Protein AF-A0A1A9QDP4-F1 (afdb_monomer)

Mean predicted aligned error: 17.72 Å

Nearest PDB structures (foldseek):
  8a5s-assembly1_AAA  TM=7.953E-01  e=1.078E+00  Erythrobacter litoralis HTCC2594
  5xt2-assembly5_E  TM=7.186E-01  e=1.309E+00  Bradyrhizobium japonicum

Radius of gyration: 24.33 Å; Cα contacts (8 Å, |Δi|>4): 111; chains: 1; bounding box: 49×36×63 Å

Organism: NCBI:txid432608

Secondary structure (DSSP, 8-state):
--HHHHHHHHHHTT-HHHHHHHHHHHHHHHHHHHHHHHHTSTTGGG----HHHHHHHHHHHHHHHHHH----TT----HHHHHHHHHHHHHHHHHHHTS-----TTHHHHHHHHHHHHTTPPPHHHHHHHHHHHHHHHHHHHHH-HHHHHHHHHHHTT--HHHHHHHHT--HHHHHHHHHHHHHHHHHHH----S--

pLDDT: mean 76.34, std 16.22, range [39.69, 95.62]

Solvent-accessible surface area (backbone atoms only — not comparable to full-atom values): 11498 Å² total; per-residue (Å²): 131,54,77,64,56,50,38,49,53,38,30,55,73,63,37,62,67,38,37,50,55,54,41,68,76,45,43,67,64,47,44,55,45,48,55,56,49,52,65,67,39,89,68,25,93,77,59,84,82,56,72,69,57,48,50,54,48,46,51,54,21,46,59,51,34,51,70,67,61,73,87,56,84,86,57,90,70,50,70,68,62,51,34,54,48,36,37,53,49,52,52,55,52,44,56,67,73,66,50,77,78,78,75,66,91,62,53,72,62,53,51,56,53,51,54,64,57,57,79,67,62,76,52,76,68,54,55,53,53,49,56,55,51,51,52,53,48,40,56,54,32,40,75,76,36,57,69,53,21,54,53,51,50,40,49,73,72,65,54,50,73,66,58,48,24,64,74,70,73,42,53,71,68,53,51,52,56,50,51,54,49,49,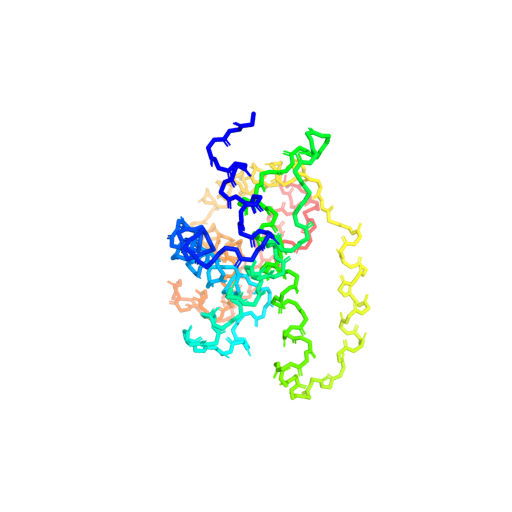54,50,54,48,36,74,76,72,39,92,71,70,94,78,123

Sequence (197 aa):
MSGLEKLIALAQAGDKEATQKLLEMYYFEACRWACKFITKLKHSNLIQFEHSEIDSFVYIAFVKTVKQYSLNREKIQSFKNFFYQMIKYQSYEELRTTFNWQVIPNYEKFTKQYMQEQENKPSEEEMFENKFKCKKIIAFLSKKCKLYADIFECKLLGYKNNEICDKLKISKSTLKSTSQYIKKLIREEFGQFGELL

Foldseek 3Di:
DDPLLVLLVCVLVVNPVSLVVNCVVQVVVLLVVLVVVLCPDDPSVLDDDDSVRSSVLLVVLSNVLSNPPDPDPVDPDDSNRSSSVSVVVSVVVCCVPPSPPPDDPCPVVVVVVVVVVVVPDDDPVVVVVVVVLLVVLLVVLVVVPNLLSLLLVCLQVPHDLVRSCVVVVHDSVCSVVSVVVSCVVCCVPPNDDPPSD

Structure (mmCIF, N/CA/C/O backbone):
data_AF-A0A1A9QDP4-F1
#
_entry.id   AF-A0A1A9QDP4-F1
#
loop_
_atom_site.group_PDB
_atom_site.id
_atom_site.type_symbol
_atom_site.label_atom_id
_atom_site.label_alt_id
_atom_site.label_comp_id
_atom_site.label_asym_id
_atom_site.label_entity_id
_atom_site.label_seq_id
_atom_site.pdbx_PDB_ins_code
_atom_site.Cartn_x
_atom_site.Cartn_y
_atom_site.Cartn_z
_atom_site.occupancy
_atom_site.B_iso_or_equiv
_atom_site.auth_seq_id
_atom_site.auth_comp_id
_atom_site.auth_asym_id
_atom_site.auth_atom_id
_atom_site.pdbx_PDB_model_num
ATOM 1 N N . MET A 1 1 ? 22.441 15.315 -20.374 1.00 60.78 1 MET A N 1
ATOM 2 C CA . MET A 1 1 ? 21.789 14.022 -20.108 1.00 60.78 1 MET A CA 1
ATOM 3 C C . MET A 1 1 ? 22.559 13.348 -18.979 1.00 60.78 1 MET A C 1
ATOM 5 O O . MET A 1 1 ? 23.765 13.170 -19.135 1.00 60.78 1 MET A O 1
ATOM 9 N N . SER A 1 2 ? 21.934 13.114 -17.825 1.00 79.25 2 SER A N 1
ATOM 10 C CA . SER A 1 2 ? 22.579 12.493 -16.657 1.00 79.25 2 SER A CA 1
ATOM 11 C C . SER A 1 2 ? 22.975 11.034 -16.942 1.00 79.25 2 SER A C 1
ATOM 13 O O . SER A 1 2 ? 22.475 10.424 -17.888 1.00 79.25 2 SER A O 1
ATOM 15 N N . GLY A 1 3 ? 23.883 10.456 -16.145 1.00 84.75 3 GLY A N 1
ATOM 16 C CA . GLY A 1 3 ? 24.293 9.050 -16.308 1.00 84.75 3 GLY A CA 1
ATOM 17 C C . GLY A 1 3 ? 23.119 8.066 -16.208 1.00 84.75 3 GLY A C 1
ATOM 18 O O . GLY A 1 3 ? 23.068 7.091 -16.951 1.00 84.75 3 GLY A O 1
ATOM 19 N N . LEU A 1 4 ? 22.133 8.379 -15.362 1.00 87.25 4 LEU A N 1
ATOM 20 C CA . LEU A 1 4 ? 20.894 7.613 -15.224 1.00 87.25 4 LEU A CA 1
ATOM 21 C C . LEU A 1 4 ? 19.982 7.756 -16.452 1.00 87.25 4 LEU A C 1
ATOM 23 O O . LEU A 1 4 ? 19.453 6.762 -16.933 1.00 87.25 4 LEU A O 1
ATOM 27 N N . GLU A 1 5 ? 19.822 8.968 -16.992 1.00 87.88 5 GLU A N 1
ATOM 28 C CA . GLU A 1 5 ? 19.025 9.201 -18.209 1.00 87.88 5 GLU A CA 1
ATOM 29 C C . GLU A 1 5 ? 19.586 8.431 -19.412 1.00 87.88 5 GLU A C 1
ATOM 31 O O . GLU A 1 5 ? 18.820 7.859 -20.183 1.00 87.88 5 GLU A O 1
ATOM 36 N N . LYS A 1 6 ? 20.919 8.357 -19.542 1.00 90.06 6 LYS A N 1
ATOM 37 C CA . LYS A 1 6 ? 21.575 7.536 -20.572 1.00 90.06 6 LYS A CA 1
ATOM 38 C C . LYS A 1 6 ? 21.295 6.046 -20.377 1.00 90.06 6 LYS A C 1
ATOM 40 O O . LYS A 1 6 ? 21.002 5.355 -21.346 1.00 90.06 6 LYS A O 1
ATOM 45 N N . LEU A 1 7 ? 21.360 5.562 -19.136 1.00 91.50 7 LEU A N 1
ATOM 46 C CA . LEU A 1 7 ? 21.076 4.164 -18.809 1.00 91.50 7 LEU A CA 1
ATOM 47 C C . LEU A 1 7 ? 19.620 3.791 -19.135 1.00 91.50 7 LEU A C 1
ATOM 49 O O . LEU A 1 7 ? 19.369 2.736 -19.710 1.00 91.50 7 LEU A O 1
ATOM 53 N N . ILE A 1 8 ? 18.672 4.682 -18.832 1.00 91.50 8 ILE A N 1
ATOM 54 C CA . ILE A 1 8 ? 17.253 4.509 -19.173 1.00 91.50 8 ILE A CA 1
ATOM 55 C C . ILE A 1 8 ? 17.053 4.500 -20.694 1.00 91.50 8 ILE A C 1
ATOM 57 O O . ILE A 1 8 ? 16.338 3.638 -21.196 1.00 91.50 8 ILE A O 1
ATOM 61 N N . ALA A 1 9 ? 17.700 5.409 -21.431 1.00 91.69 9 ALA A N 1
ATOM 62 C CA . ALA A 1 9 ? 17.605 5.455 -22.891 1.00 91.69 9 ALA A CA 1
ATOM 63 C C . ALA A 1 9 ? 18.135 4.168 -23.554 1.00 91.69 9 ALA A C 1
ATOM 65 O O . ALA A 1 9 ? 17.517 3.651 -24.481 1.00 91.69 9 ALA A O 1
ATOM 66 N N . LEU A 1 10 ? 19.245 3.613 -23.052 1.00 92.69 10 LEU A N 1
ATOM 67 C CA . LEU A 1 10 ? 19.783 2.330 -23.521 1.00 92.69 10 LEU A CA 1
ATOM 68 C C . LEU A 1 10 ? 18.831 1.167 -23.206 1.00 92.69 10 LEU A C 1
ATOM 70 O O . LEU A 1 10 ? 18.547 0.350 -24.080 1.00 92.69 10 LEU A O 1
ATOM 74 N N . ALA A 1 11 ? 18.266 1.131 -21.996 1.00 91.06 11 ALA A N 1
ATOM 75 C CA . ALA A 1 11 ? 17.265 0.132 -21.626 1.00 91.06 11 ALA A CA 1
ATOM 76 C C . ALA A 1 11 ? 16.001 0.224 -22.510 1.00 91.06 11 ALA A C 1
ATOM 78 O O . ALA A 1 11 ? 15.454 -0.796 -22.926 1.00 91.06 11 ALA A O 1
ATOM 79 N N . GLN A 1 12 ? 15.567 1.438 -22.869 1.00 91.69 12 GLN A N 1
ATOM 80 C CA . GLN A 1 12 ? 14.468 1.673 -23.816 1.00 91.69 12 GLN A CA 1
ATOM 81 C C . GLN A 1 12 ? 14.775 1.180 -25.231 1.00 91.69 12 GLN A C 1
ATOM 83 O O . GLN A 1 12 ? 13.880 0.675 -25.907 1.00 91.69 12 GLN A O 1
ATOM 88 N N . ALA A 1 13 ? 16.034 1.286 -25.658 1.00 92.50 13 ALA A N 1
ATOM 89 C CA . ALA A 1 13 ? 16.512 0.761 -26.933 1.00 92.50 13 ALA A CA 1
ATOM 90 C C . ALA A 1 13 ? 16.669 -0.775 -26.947 1.00 92.50 13 ALA A C 1
ATOM 92 O O . ALA A 1 13 ? 16.987 -1.345 -27.988 1.00 92.50 13 ALA A O 1
ATOM 93 N N . GLY A 1 14 ? 16.426 -1.455 -25.819 1.00 89.50 14 GLY A N 1
ATOM 94 C CA . GLY A 1 14 ? 16.505 -2.912 -25.706 1.00 89.50 14 GLY A CA 1
ATOM 95 C C . GLY A 1 14 ? 17.880 -3.447 -25.302 1.00 89.50 14 GLY A C 1
ATOM 96 O O . GLY A 1 14 ? 18.111 -4.653 -25.404 1.00 89.50 14 GLY A O 1
ATOM 97 N N . ASP A 1 15 ? 18.786 -2.589 -24.826 1.00 93.69 15 ASP A N 1
ATOM 98 C CA . ASP A 1 15 ? 20.069 -3.022 -24.275 1.00 93.69 15 ASP A CA 1
ATOM 99 C C . ASP A 1 15 ? 19.844 -3.843 -22.993 1.00 93.69 15 ASP A C 1
ATOM 101 O O . ASP A 1 15 ? 19.306 -3.358 -21.987 1.00 93.69 15 ASP A O 1
ATOM 105 N N . LYS A 1 16 ? 20.244 -5.118 -23.042 1.00 89.62 16 LYS A N 1
ATOM 106 C CA . LYS A 1 16 ? 20.042 -6.078 -21.951 1.00 89.62 16 LYS A CA 1
ATOM 107 C C . LYS A 1 16 ? 20.886 -5.746 -20.725 1.00 89.62 16 LYS A C 1
ATOM 109 O O . LYS A 1 16 ? 20.402 -5.904 -19.609 1.00 89.62 16 LYS A O 1
ATOM 114 N N . GLU A 1 17 ? 22.114 -5.279 -20.921 1.00 88.94 17 GLU A N 1
ATOM 115 C CA . GLU A 1 17 ? 23.035 -4.963 -19.830 1.00 88.94 17 GLU A CA 1
ATOM 116 C C . GLU A 1 17 ? 22.593 -3.680 -19.120 1.00 88.94 17 GLU A C 1
ATOM 118 O O . GLU A 1 17 ? 22.522 -3.634 -17.891 1.00 88.94 17 GLU A O 1
ATOM 123 N N . ALA A 1 18 ? 22.175 -2.668 -19.887 1.00 88.25 18 ALA A N 1
ATOM 124 C CA . ALA A 1 18 ? 21.590 -1.452 -19.335 1.00 88.25 18 ALA A CA 1
ATOM 125 C C . ALA A 1 18 ? 20.293 -1.738 -18.562 1.00 88.25 18 ALA A C 1
ATOM 127 O O . ALA A 1 18 ? 20.091 -1.199 -17.473 1.00 88.25 18 ALA A O 1
ATOM 128 N N . THR A 1 19 ? 19.435 -2.613 -19.098 1.00 85.44 19 THR A N 1
ATOM 129 C CA . THR A 1 19 ? 18.185 -3.035 -18.447 1.00 85.44 19 THR A CA 1
ATOM 130 C C . THR A 1 19 ? 18.459 -3.766 -17.137 1.00 85.44 19 THR A C 1
ATOM 132 O O . THR A 1 19 ? 17.860 -3.426 -16.119 1.00 85.44 19 THR A O 1
ATOM 135 N N . GLN A 1 20 ? 19.384 -4.729 -17.143 1.00 83.56 20 GLN A N 1
ATOM 136 C CA . GLN A 1 20 ? 19.759 -5.497 -15.957 1.00 83.56 20 GLN A CA 1
ATOM 137 C C . GLN A 1 20 ? 20.346 -4.590 -14.872 1.00 83.56 20 GLN A C 1
ATOM 139 O O . GLN A 1 20 ? 19.918 -4.633 -13.722 1.00 83.56 20 GLN A O 1
ATOM 144 N N . LYS A 1 21 ? 21.257 -3.692 -15.250 1.00 86.19 21 LYS A N 1
ATOM 145 C CA . LYS A 1 21 ? 21.873 -2.739 -14.325 1.00 86.19 21 LYS A CA 1
ATOM 146 C C . LYS A 1 21 ? 20.850 -1.778 -13.722 1.00 86.19 21 LYS A C 1
ATOM 148 O O . LYS A 1 21 ? 20.889 -1.485 -12.530 1.00 86.19 21 LYS A O 1
ATOM 153 N N . LEU A 1 22 ? 19.910 -1.293 -14.533 1.00 87.06 22 LEU A N 1
ATOM 154 C CA . LEU A 1 22 ? 18.827 -0.431 -14.068 1.00 87.06 22 LEU A CA 1
ATOM 155 C C . LEU A 1 22 ? 17.864 -1.188 -13.139 1.00 87.06 22 LEU A C 1
ATOM 157 O O . LEU A 1 22 ? 17.398 -0.617 -12.155 1.00 87.06 22 LEU A O 1
ATOM 161 N N . LEU A 1 23 ? 17.588 -2.464 -13.419 1.00 83.56 23 LEU A N 1
ATOM 162 C CA . LEU A 1 23 ? 16.787 -3.326 -12.554 1.00 83.56 23 LEU A CA 1
ATOM 163 C C . LEU A 1 23 ? 17.477 -3.503 -11.198 1.00 83.56 23 LEU A C 1
ATOM 165 O O . LEU A 1 23 ? 16.879 -3.183 -10.177 1.00 83.56 23 LEU A O 1
ATOM 169 N N . GLU A 1 24 ? 18.748 -3.903 -11.174 1.00 84.19 24 GLU A N 1
ATOM 170 C CA . GLU A 1 24 ? 19.538 -4.089 -9.946 1.00 84.19 24 GLU A CA 1
ATOM 171 C C . GLU A 1 24 ? 19.556 -2.845 -9.048 1.00 84.19 24 GLU A C 1
ATOM 173 O O . GLU A 1 24 ? 19.454 -2.960 -7.826 1.00 84.19 24 GLU A O 1
ATOM 178 N N . MET A 1 25 ? 19.603 -1.647 -9.640 1.00 86.81 25 MET A N 1
ATOM 179 C CA . MET A 1 25 ? 19.577 -0.384 -8.895 1.00 86.81 25 MET A CA 1
ATOM 180 C C . MET A 1 25 ? 18.285 -0.153 -8.098 1.00 86.81 25 MET A C 1
ATOM 182 O O . MET A 1 25 ? 18.320 0.523 -7.068 1.00 86.81 25 MET A O 1
ATOM 186 N N . TYR A 1 26 ? 17.140 -0.650 -8.577 1.00 87.12 26 TYR A N 1
ATOM 187 C CA . TYR A 1 26 ? 15.829 -0.311 -8.012 1.00 87.12 26 TYR A CA 1
ATOM 188 C C . TYR A 1 26 ? 15.049 -1.509 -7.472 1.00 87.12 26 TYR A C 1
ATOM 190 O O . TYR A 1 26 ? 14.169 -1.310 -6.639 1.00 87.12 26 TYR A O 1
ATOM 198 N N . TYR A 1 27 ? 15.356 -2.728 -7.911 1.00 80.94 27 TYR A N 1
ATOM 199 C CA . TYR A 1 27 ? 14.529 -3.916 -7.709 1.00 80.94 27 TYR A CA 1
ATOM 200 C C . TYR A 1 27 ? 14.301 -4.245 -6.235 1.00 80.94 27 TYR A C 1
ATOM 202 O O . TYR A 1 27 ? 13.161 -4.309 -5.786 1.00 80.94 27 TYR A O 1
ATOM 210 N N . PHE A 1 28 ? 15.372 -4.362 -5.449 1.00 80.38 28 PHE A N 1
ATOM 211 C CA . PHE A 1 28 ? 15.260 -4.752 -4.043 1.00 80.38 28 PHE A CA 1
ATOM 212 C C . PHE A 1 28 ? 14.433 -3.754 -3.215 1.00 80.38 28 PHE A C 1
ATOM 214 O O . PHE A 1 28 ? 13.532 -4.136 -2.463 1.00 80.38 28 PHE A O 1
ATOM 221 N N . GLU A 1 29 ? 14.691 -2.454 -3.384 1.00 82.12 29 GLU A N 1
ATOM 222 C CA . GLU A 1 29 ? 13.922 -1.411 -2.698 1.00 82.12 29 GLU A CA 1
ATOM 223 C C . GLU A 1 29 ? 12.490 -1.297 -3.235 1.00 82.12 29 GLU A C 1
ATOM 225 O O . GLU A 1 29 ? 11.581 -0.970 -2.470 1.00 82.12 29 GLU A O 1
ATOM 230 N N . ALA A 1 30 ? 12.263 -1.603 -4.515 1.00 82.81 30 ALA A N 1
ATOM 231 C CA . ALA A 1 30 ? 10.935 -1.656 -5.114 1.00 82.81 30 ALA A CA 1
ATOM 232 C C . ALA A 1 30 ? 10.103 -2.826 -4.567 1.00 82.81 30 ALA A C 1
ATOM 234 O O . ALA A 1 30 ? 8.965 -2.595 -4.161 1.00 82.81 30 ALA A O 1
ATOM 235 N N . CYS A 1 31 ? 10.665 -4.034 -4.448 1.00 78.69 31 CYS A N 1
ATOM 236 C CA . CYS A 1 31 ? 10.005 -5.183 -3.813 1.00 78.69 31 CYS A CA 1
ATOM 237 C C . CYS A 1 31 ? 9.688 -4.901 -2.342 1.00 78.69 31 CYS A C 1
ATOM 239 O O . CYS A 1 31 ? 8.555 -5.080 -1.890 1.00 78.69 31 CYS A O 1
ATOM 241 N N . ARG A 1 32 ? 10.649 -4.352 -1.587 1.00 82.12 32 ARG A N 1
ATOM 242 C CA . ARG A 1 32 ? 10.418 -3.940 -0.194 1.00 82.12 32 ARG A CA 1
ATOM 243 C C . ARG A 1 32 ? 9.311 -2.889 -0.087 1.00 82.12 32 ARG A C 1
ATOM 245 O O . ARG A 1 32 ? 8.500 -2.935 0.844 1.00 82.12 32 ARG A O 1
ATOM 252 N N . TRP A 1 33 ? 9.287 -1.922 -1.003 1.00 90.62 33 TRP A N 1
ATOM 253 C CA . TRP A 1 33 ? 8.255 -0.893 -1.048 1.00 90.62 33 TRP A CA 1
ATOM 254 C C . TRP A 1 33 ? 6.883 -1.482 -1.399 1.00 90.62 33 TRP A C 1
ATOM 256 O O . TRP A 1 33 ? 5.915 -1.165 -0.712 1.00 90.62 33 TRP A O 1
ATOM 266 N N . ALA A 1 34 ? 6.808 -2.382 -2.382 1.00 83.19 34 ALA A N 1
ATOM 267 C CA . ALA A 1 34 ? 5.591 -3.079 -2.789 1.00 83.19 34 ALA A CA 1
ATOM 268 C C . ALA A 1 34 ? 4.974 -3.886 -1.638 1.00 83.19 34 ALA A C 1
ATOM 270 O O . ALA A 1 34 ? 3.798 -3.702 -1.326 1.00 83.19 34 ALA A O 1
ATOM 271 N N . CYS A 1 35 ? 5.778 -4.681 -0.923 1.00 81.75 35 CYS A N 1
ATOM 272 C CA . CYS A 1 35 ? 5.330 -5.409 0.268 1.00 81.75 35 CYS A CA 1
ATOM 273 C C . CYS A 1 35 ? 4.732 -4.462 1.320 1.00 81.75 35 CYS A C 1
ATOM 275 O O . CYS A 1 35 ? 3.639 -4.693 1.839 1.00 81.75 35 CYS A O 1
ATOM 277 N N . LYS A 1 36 ? 5.427 -3.356 1.627 1.00 86.69 36 LYS A N 1
ATOM 278 C CA . LYS A 1 36 ? 4.935 -2.333 2.567 1.00 86.69 36 LYS A CA 1
ATOM 279 C C . LYS A 1 36 ? 3.675 -1.628 2.071 1.00 86.69 36 LYS A C 1
ATOM 281 O O . LYS A 1 36 ? 2.864 -1.207 2.888 1.00 86.69 36 LYS A O 1
ATOM 286 N N . PHE A 1 37 ? 3.537 -1.434 0.765 1.00 86.25 37 PHE A N 1
ATOM 287 C CA . PHE A 1 37 ? 2.367 -0.808 0.169 1.00 86.25 37 PHE A CA 1
ATOM 288 C C . PHE A 1 37 ? 1.142 -1.718 0.302 1.00 86.25 37 PHE A C 1
ATOM 290 O O . PHE A 1 37 ? 0.144 -1.290 0.875 1.00 86.25 37 PHE A O 1
ATOM 297 N N . ILE A 1 38 ? 1.248 -2.979 -0.126 1.00 81.06 38 ILE A N 1
ATOM 298 C CA . ILE A 1 38 ? 0.140 -3.945 -0.108 1.00 81.06 38 ILE A CA 1
ATOM 299 C C . ILE A 1 38 ? -0.309 -4.236 1.326 1.00 81.06 38 ILE A C 1
ATOM 301 O O . ILE A 1 38 ? -1.498 -4.188 1.624 1.00 81.06 38 ILE A O 1
ATOM 305 N N . THR A 1 39 ? 0.630 -4.427 2.255 1.00 79.12 39 THR A N 1
ATOM 306 C CA . THR A 1 39 ? 0.308 -4.639 3.682 1.00 79.12 39 THR A CA 1
ATOM 307 C C . THR A 1 39 ? -0.393 -3.449 4.341 1.00 79.12 39 THR A C 1
ATOM 309 O O . THR A 1 39 ? -1.106 -3.628 5.328 1.00 79.12 39 THR A O 1
ATOM 312 N N . LYS A 1 40 ? -0.237 -2.237 3.796 1.00 83.38 40 LYS A N 1
ATOM 313 C CA . LYS A 1 40 ? -0.917 -1.020 4.266 1.00 83.38 40 LYS A CA 1
ATOM 314 C C . LYS A 1 40 ? -2.244 -0.747 3.562 1.00 83.38 40 LYS A C 1
ATOM 316 O O . LYS A 1 40 ? -2.925 0.209 3.937 1.00 83.38 40 LYS A O 1
ATOM 321 N N . LEU A 1 41 ? -2.612 -1.530 2.547 1.00 78.75 41 LEU A N 1
ATOM 322 C CA . LEU A 1 41 ? -3.904 -1.371 1.893 1.00 78.75 41 LEU A CA 1
ATOM 323 C C . LEU A 1 41 ? -5.036 -1.665 2.875 1.00 78.75 41 LEU A C 1
ATOM 325 O O . LEU A 1 41 ? -4.939 -2.519 3.758 1.00 78.75 41 LEU A O 1
ATOM 329 N N . LYS A 1 42 ? -6.145 -0.944 2.711 1.00 63.44 42 LYS A N 1
ATOM 330 C CA . LYS A 1 42 ? -7.370 -1.244 3.447 1.00 63.44 42 LYS A CA 1
ATOM 331 C C . LYS A 1 42 ? -7.796 -2.668 3.074 1.00 63.44 42 LYS A C 1
ATOM 333 O O . LYS A 1 42 ? -7.878 -2.976 1.891 1.00 63.44 42 LYS A O 1
ATOM 338 N N . HIS A 1 43 ? -8.069 -3.502 4.077 1.00 67.81 43 HIS A N 1
ATOM 339 C CA . HIS A 1 43 ? -8.344 -4.936 3.919 1.00 67.81 43 HIS A CA 1
ATOM 340 C C . HIS A 1 43 ? -7.131 -5.800 3.526 1.00 67.81 43 HIS A C 1
ATOM 342 O O . HIS A 1 43 ? -7.316 -6.913 3.047 1.00 67.81 43 HIS A O 1
ATOM 348 N N . SER A 1 44 ? -5.896 -5.348 3.781 1.00 66.75 44 SER A N 1
ATOM 349 C CA . SER A 1 44 ? -4.683 -6.158 3.576 1.00 66.75 44 SER A CA 1
ATOM 350 C C . SER A 1 44 ? -4.684 -7.487 4.328 1.00 66.75 44 SER A C 1
ATOM 352 O O . SER A 1 44 ? -4.074 -8.447 3.880 1.00 66.75 44 SER A O 1
ATOM 354 N N . ASN A 1 45 ? -5.438 -7.585 5.423 1.00 62.03 45 ASN A N 1
ATOM 355 C CA . ASN A 1 45 ? -5.669 -8.828 6.155 1.00 62.03 45 ASN A CA 1
ATOM 356 C C . ASN A 1 45 ? -6.454 -9.890 5.356 1.00 62.03 45 ASN A C 1
ATOM 358 O O . ASN A 1 45 ? -6.546 -11.025 5.810 1.00 62.03 45 ASN A O 1
ATOM 362 N N . LEU A 1 46 ? -7.052 -9.518 4.220 1.00 61.81 46 LEU A N 1
ATOM 363 C CA . LEU A 1 46 ? -7.725 -10.421 3.279 1.00 61.81 46 LEU A CA 1
ATOM 364 C C . LEU A 1 46 ? -6.843 -10.763 2.066 1.00 61.81 46 LEU A C 1
ATOM 366 O O . LEU A 1 46 ? -7.248 -11.556 1.224 1.00 61.81 46 LEU A O 1
ATOM 370 N N . ILE A 1 47 ? -5.658 -10.157 1.968 1.00 67.94 47 ILE A N 1
ATOM 371 C CA . ILE A 1 47 ? -4.727 -10.306 0.851 1.00 67.94 47 ILE A CA 1
ATOM 372 C C . ILE A 1 47 ? -3.586 -11.208 1.333 1.00 67.94 47 ILE A C 1
ATOM 374 O O . ILE A 1 47 ? -2.714 -10.768 2.081 1.00 67.94 47 ILE A O 1
ATOM 378 N N . GLN A 1 48 ? -3.596 -12.476 0.925 1.00 67.94 48 GLN A N 1
ATOM 379 C CA . GLN A 1 48 ? -2.451 -13.374 1.090 1.00 67.94 48 GLN A CA 1
ATOM 380 C C . GLN A 1 48 ? -1.633 -13.374 -0.198 1.00 67.94 48 GLN A C 1
ATOM 382 O O . GLN A 1 48 ? -2.199 -13.568 -1.265 1.00 67.94 48 GLN A O 1
ATOM 387 N N . PHE A 1 49 ? -0.330 -13.130 -0.095 1.00 70.00 49 PHE A N 1
ATOM 388 C CA . PHE A 1 49 ? 0.574 -13.157 -1.240 1.00 70.00 49 PHE A CA 1
ATOM 389 C C . PHE A 1 49 ? 1.916 -13.773 -0.856 1.00 70.00 49 PHE A C 1
ATOM 391 O O . PHE A 1 49 ? 2.387 -13.621 0.276 1.00 70.00 49 PHE A O 1
ATOM 398 N N . GLU A 1 50 ? 2.545 -14.431 -1.816 1.00 72.31 50 GLU A N 1
ATOM 399 C CA . GLU A 1 50 ? 3.899 -14.952 -1.715 1.00 72.31 50 GLU A CA 1
ATOM 400 C C . GLU A 1 50 ? 4.930 -13.917 -2.184 1.00 72.31 50 GLU A C 1
ATOM 402 O O . GLU A 1 50 ? 4.651 -13.002 -2.963 1.00 72.31 50 GLU A O 1
ATOM 407 N N . HIS A 1 51 ? 6.177 -14.058 -1.728 1.00 72.88 51 HIS A N 1
ATOM 408 C CA . HIS A 1 51 ? 7.265 -13.183 -2.179 1.00 72.88 51 HIS A CA 1
ATOM 409 C C . HIS A 1 51 ? 7.541 -13.310 -3.687 1.00 72.88 51 HIS A C 1
ATOM 411 O O . HIS A 1 51 ? 7.832 -12.309 -4.337 1.00 72.88 51 HIS A O 1
ATOM 417 N N . SER A 1 52 ? 7.365 -14.509 -4.243 1.00 71.25 52 SER A N 1
ATOM 418 C CA . SER A 1 52 ? 7.455 -14.814 -5.678 1.00 71.25 52 SER A CA 1
ATOM 419 C C . SER A 1 52 ? 6.447 -14.020 -6.523 1.00 71.25 52 SER A C 1
ATOM 421 O O . SER A 1 52 ? 6.762 -13.580 -7.634 1.00 71.25 52 SER A O 1
ATOM 423 N N . GLU A 1 53 ? 5.243 -13.791 -5.993 1.00 69.19 53 GLU A N 1
ATOM 424 C CA . GLU A 1 53 ? 4.199 -13.005 -6.653 1.00 69.19 53 GLU A CA 1
ATOM 425 C C . GLU A 1 53 ? 4.571 -11.521 -6.678 1.00 69.19 53 GLU A C 1
ATOM 427 O O . GLU A 1 53 ? 4.437 -10.871 -7.714 1.00 69.19 53 GLU A O 1
ATOM 432 N N . ILE A 1 54 ? 5.123 -10.996 -5.576 1.00 77.31 54 ILE A N 1
ATOM 433 C CA . ILE A 1 54 ? 5.625 -9.614 -5.509 1.00 77.31 54 ILE A CA 1
ATOM 434 C C . ILE A 1 54 ? 6.761 -9.388 -6.501 1.00 77.31 54 ILE A C 1
ATOM 436 O O . ILE A 1 54 ? 6.757 -8.385 -7.213 1.00 77.31 54 ILE A O 1
ATOM 440 N N . ASP A 1 55 ? 7.708 -10.318 -6.563 1.00 73.50 55 ASP A N 1
ATOM 441 C CA . ASP A 1 55 ? 8.846 -10.267 -7.477 1.00 73.50 55 ASP A CA 1
ATOM 442 C C . ASP A 1 55 ? 8.388 -10.200 -8.942 1.00 73.50 55 ASP A C 1
ATOM 444 O O . ASP A 1 55 ? 8.785 -9.303 -9.695 1.00 73.50 55 ASP A O 1
ATOM 448 N N . SER A 1 56 ? 7.467 -11.090 -9.321 1.00 75.56 56 SER A N 1
ATOM 449 C CA . SER A 1 56 ? 6.882 -11.145 -10.667 1.00 75.56 56 SER A CA 1
ATOM 450 C C . SER A 1 56 ? 6.184 -9.835 -11.035 1.00 75.56 56 SER A C 1
ATOM 452 O O . SER A 1 56 ? 6.391 -9.267 -12.110 1.00 75.56 56 SER A O 1
ATOM 454 N N . PHE A 1 57 ? 5.391 -9.308 -10.110 1.00 76.38 57 PHE A N 1
ATOM 455 C CA . PHE A 1 57 ? 4.636 -8.083 -10.306 1.00 76.38 57 PHE A CA 1
ATOM 456 C C . PHE A 1 57 ? 5.540 -6.834 -10.395 1.00 76.38 57 PHE A C 1
ATOM 458 O O . PHE A 1 57 ? 5.344 -5.985 -11.272 1.00 76.38 57 PHE A O 1
ATOM 465 N N . VAL A 1 58 ? 6.565 -6.723 -9.543 1.00 81.38 58 VAL A N 1
ATOM 466 C CA . VAL A 1 58 ? 7.534 -5.615 -9.583 1.00 81.38 58 VAL A CA 1
ATOM 467 C C . VAL A 1 58 ? 8.335 -5.649 -10.880 1.00 81.38 58 VAL A C 1
ATOM 469 O O . VAL A 1 58 ? 8.566 -4.598 -11.484 1.00 81.38 58 VAL A O 1
ATOM 472 N N . TYR A 1 59 ? 8.699 -6.840 -11.354 1.00 82.69 59 TYR A N 1
ATOM 473 C CA . TYR A 1 59 ? 9.367 -7.010 -12.639 1.00 82.69 59 TYR A CA 1
ATOM 474 C C . TYR A 1 59 ? 8.487 -6.558 -13.817 1.00 82.69 59 TYR A C 1
ATOM 476 O O . TYR A 1 59 ? 8.937 -5.792 -14.672 1.00 82.69 59 TYR A O 1
ATOM 484 N N . ILE A 1 60 ? 7.207 -6.942 -13.843 1.00 81.38 60 ILE A N 1
ATOM 485 C CA . ILE A 1 60 ? 6.260 -6.487 -14.877 1.00 81.38 60 ILE A CA 1
ATOM 486 C C . ILE 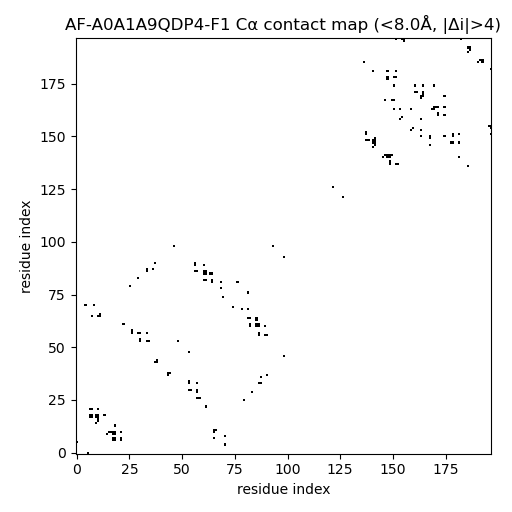A 1 60 ? 6.118 -4.961 -14.850 1.00 81.38 60 ILE A C 1
ATOM 488 O O . ILE A 1 60 ? 6.170 -4.309 -15.901 1.00 81.38 60 ILE A O 1
ATOM 492 N N . ALA A 1 61 ? 5.967 -4.375 -13.658 1.00 86.44 61 ALA A N 1
ATOM 493 C CA . ALA A 1 61 ? 5.906 -2.928 -13.495 1.00 86.44 61 ALA A CA 1
ATOM 494 C C . ALA A 1 61 ? 7.184 -2.257 -14.015 1.00 86.44 61 ALA A C 1
ATOM 496 O O . ALA A 1 61 ? 7.090 -1.254 -14.718 1.00 86.44 61 ALA A O 1
ATOM 497 N N . PHE A 1 62 ? 8.358 -2.841 -13.760 1.00 88.62 62 PHE A N 1
ATOM 498 C CA . PHE A 1 62 ? 9.642 -2.323 -14.228 1.00 88.62 62 PHE A CA 1
ATOM 499 C C . PHE A 1 62 ? 9.716 -2.296 -15.755 1.00 88.62 62 PHE A C 1
ATOM 501 O O . PHE A 1 62 ? 10.022 -1.255 -16.338 1.00 88.62 62 PHE A O 1
ATOM 508 N N . VAL A 1 63 ? 9.362 -3.399 -16.420 1.00 84.75 63 VAL A N 1
ATOM 509 C CA . VAL A 1 63 ? 9.361 -3.479 -17.889 1.00 84.75 63 VAL A CA 1
ATOM 510 C C . VAL A 1 63 ? 8.420 -2.431 -18.496 1.00 84.75 63 VAL A C 1
ATOM 512 O O . VAL A 1 63 ? 8.775 -1.771 -19.477 1.00 84.75 63 VAL A O 1
ATOM 515 N N . LYS A 1 64 ? 7.234 -2.229 -17.903 1.00 85.88 64 LYS A N 1
ATOM 516 C CA . LYS A 1 64 ? 6.292 -1.177 -18.327 1.00 85.88 64 LYS A CA 1
ATOM 517 C C . LYS A 1 64 ? 6.871 0.221 -18.094 1.00 85.88 64 LYS A C 1
ATOM 519 O O . LYS A 1 64 ? 6.800 1.062 -18.988 1.00 85.88 64 LYS A O 1
ATOM 524 N N . THR A 1 65 ? 7.488 0.462 -16.938 1.00 90.94 65 THR A N 1
ATOM 525 C CA . THR A 1 65 ? 8.136 1.734 -16.594 1.00 90.94 65 THR A CA 1
ATOM 526 C C . THR A 1 65 ? 9.241 2.086 -17.579 1.00 90.94 65 THR A C 1
ATOM 528 O O . THR A 1 65 ? 9.229 3.201 -18.090 1.00 90.94 65 THR A O 1
ATOM 531 N N . VAL A 1 66 ? 10.148 1.158 -17.898 1.00 89.00 66 VAL A N 1
ATOM 532 C CA . VAL A 1 66 ? 11.224 1.406 -18.871 1.00 89.00 66 VAL A CA 1
ATOM 533 C C . VAL A 1 66 ? 10.632 1.852 -20.206 1.00 89.00 66 VAL A C 1
ATOM 535 O O . VAL A 1 66 ? 11.028 2.891 -20.721 1.00 89.00 66 VAL A O 1
ATOM 538 N N . LYS A 1 67 ? 9.618 1.151 -20.722 1.00 89.06 67 LYS A N 1
ATOM 539 C CA . LYS A 1 67 ? 8.996 1.481 -22.015 1.00 89.06 67 LYS A CA 1
ATOM 540 C C . LYS A 1 67 ? 8.233 2.809 -22.025 1.00 89.06 67 LYS A C 1
ATOM 542 O O . LYS A 1 67 ? 8.204 3.477 -23.051 1.00 89.06 67 LYS A O 1
A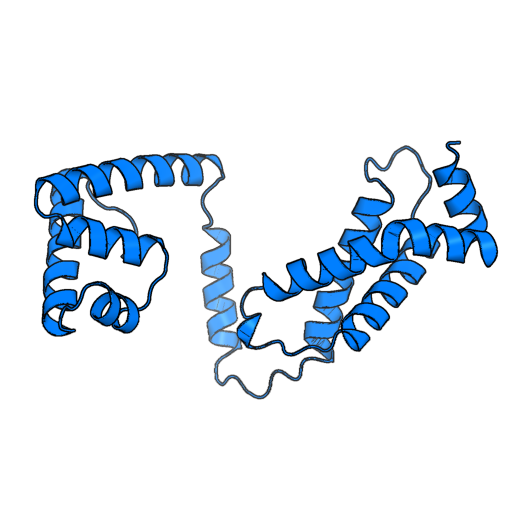TOM 547 N N . GLN A 1 68 ? 7.579 3.172 -20.921 1.00 89.19 68 GLN A N 1
ATOM 548 C CA . GLN A 1 68 ? 6.638 4.301 -20.876 1.00 89.19 68 GLN A CA 1
ATOM 549 C C . GLN A 1 68 ? 7.224 5.582 -20.270 1.00 89.19 68 GLN A C 1
ATOM 551 O O . GLN A 1 68 ? 6.613 6.649 -20.380 1.00 89.19 68 GLN A O 1
ATOM 556 N N . TYR A 1 69 ? 8.377 5.505 -19.599 1.00 89.25 69 TYR A N 1
ATOM 557 C CA . TYR A 1 69 ? 8.986 6.673 -18.975 1.00 89.25 69 TYR A CA 1
ATOM 558 C C . TYR A 1 69 ? 9.457 7.673 -20.034 1.00 89.25 69 TYR A C 1
ATOM 560 O O . TYR A 1 69 ? 10.251 7.351 -20.915 1.00 89.25 69 TYR A O 1
ATOM 568 N N . SER A 1 70 ? 8.985 8.914 -19.939 1.00 85.56 70 SER A N 1
ATOM 569 C CA . SER A 1 70 ? 9.430 9.982 -20.831 1.00 85.56 70 SER A CA 1
ATOM 570 C C . SER A 1 70 ? 10.644 10.678 -20.231 1.00 85.56 70 SER A C 1
ATOM 572 O O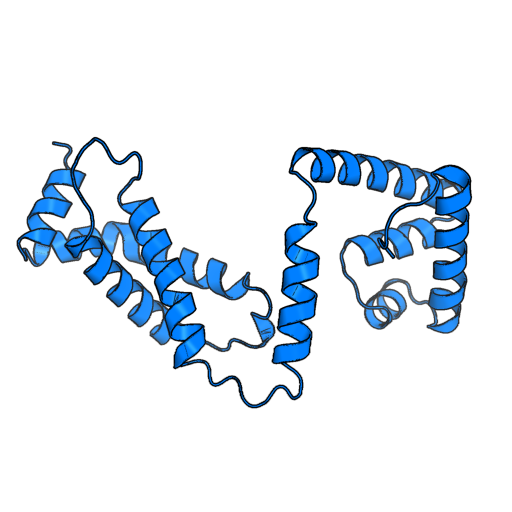 . SER A 1 70 ? 10.579 11.183 -19.114 1.00 85.56 70 SER A O 1
ATOM 574 N N . LEU A 1 71 ? 11.726 10.747 -21.007 1.00 81.19 71 LEU A N 1
ATOM 575 C CA . LEU A 1 71 ? 12.939 11.495 -20.667 1.00 81.19 71 LEU A CA 1
ATOM 576 C C . LEU A 1 71 ? 12.778 13.018 -20.863 1.00 81.19 71 LEU A C 1
ATOM 578 O O . LEU A 1 71 ? 13.732 13.770 -20.655 1.00 81.19 71 LEU A O 1
ATOM 582 N N . ASN A 1 72 ? 11.588 13.492 -21.258 1.00 76.06 72 ASN A N 1
ATOM 583 C CA . ASN A 1 72 ? 11.320 14.917 -21.431 1.00 76.06 72 ASN A CA 1
ATOM 584 C C . ASN A 1 72 ? 11.378 15.637 -20.078 1.00 76.06 72 ASN A C 1
ATOM 586 O O . ASN A 1 72 ? 10.650 15.301 -19.143 1.00 76.06 72 ASN A O 1
ATOM 590 N N . ARG A 1 73 ? 12.207 16.684 -20.006 1.00 61.56 73 ARG A N 1
ATOM 591 C CA . ARG A 1 73 ? 12.469 17.482 -18.793 1.00 61.56 73 ARG A CA 1
ATOM 592 C C . ARG A 1 73 ? 11.256 18.238 -18.242 1.00 61.56 73 ARG A C 1
ATOM 594 O O . ARG A 1 73 ? 11.334 18.781 -17.148 1.00 61.56 73 ARG A O 1
ATOM 601 N N . GLU A 1 74 ? 10.154 18.276 -18.983 1.00 60.28 74 GLU A N 1
ATOM 602 C CA . GLU A 1 74 ? 8.911 18.931 -18.568 1.00 60.28 74 GLU A CA 1
ATOM 603 C C . GLU A 1 74 ? 8.130 18.118 -17.524 1.00 60.28 74 GLU A C 1
ATOM 605 O O . GLU A 1 74 ? 7.331 18.678 -16.774 1.00 60.28 74 GLU A O 1
ATOM 610 N N . LYS A 1 75 ? 8.377 16.803 -17.408 1.00 57.25 75 LYS A N 1
ATOM 611 C CA . LYS A 1 75 ? 7.809 15.996 -16.321 1.00 57.25 75 LYS A CA 1
ATOM 612 C C . LYS A 1 75 ? 8.694 16.092 -15.076 1.00 57.25 75 LYS A C 1
ATOM 614 O O . LYS A 1 75 ? 9.824 15.624 -15.060 1.00 57.25 75 LYS A O 1
ATOM 619 N N . ILE A 1 76 ? 8.122 16.620 -13.993 1.00 65.25 76 ILE A N 1
ATOM 620 C CA . ILE A 1 76 ? 8.762 16.818 -12.673 1.00 65.25 76 ILE A CA 1
ATOM 621 C C . ILE A 1 76 ? 9.139 15.480 -11.987 1.00 65.25 76 ILE A C 1
ATOM 623 O O . ILE A 1 76 ? 9.870 15.443 -10.998 1.00 65.25 76 ILE A O 1
ATOM 627 N N . GLN A 1 77 ? 8.643 14.348 -12.489 1.00 78.31 77 GLN A N 1
ATOM 628 C CA . GLN A 1 77 ? 8.699 13.076 -11.779 1.00 78.31 77 GLN A CA 1
ATOM 629 C C . GLN A 1 77 ? 9.949 12.245 -12.107 1.00 78.31 77 GLN A C 1
ATOM 631 O O . GLN A 1 77 ? 10.203 11.870 -13.253 1.00 78.31 77 GLN A O 1
ATOM 636 N N . SER A 1 78 ? 10.699 11.880 -11.064 1.00 88.69 78 SER A N 1
ATOM 637 C CA . SER A 1 78 ? 11.851 10.980 -11.176 1.00 88.69 78 SER A CA 1
ATOM 638 C C . SER A 1 78 ? 11.446 9.577 -11.640 1.00 88.69 78 SER A C 1
ATOM 640 O O . SER A 1 78 ? 10.349 9.102 -11.330 1.00 88.69 78 SER A O 1
ATOM 642 N N . PHE A 1 79 ? 12.362 8.876 -12.316 1.00 88.44 79 PHE A N 1
ATOM 643 C CA . PHE A 1 79 ? 12.169 7.484 -12.745 1.00 88.44 79 PHE A CA 1
ATOM 644 C C . PHE A 1 79 ? 11.709 6.584 -11.591 1.00 88.44 79 PHE A C 1
ATOM 646 O O . PHE A 1 79 ? 10.744 5.841 -11.730 1.00 88.44 79 PHE A O 1
ATOM 653 N N . LYS A 1 80 ? 12.328 6.727 -10.411 1.00 90.94 80 LYS A N 1
ATOM 654 C CA . LYS A 1 80 ? 11.949 5.997 -9.193 1.00 90.94 80 LYS A CA 1
ATOM 655 C C . LYS A 1 80 ? 10.487 6.235 -8.803 1.00 90.94 80 LYS A C 1
ATOM 657 O O . LYS A 1 80 ? 9.759 5.286 -8.528 1.00 90.94 80 LYS A O 1
ATOM 662 N N . ASN A 1 81 ? 10.045 7.492 -8.786 1.00 89.50 81 ASN A N 1
ATOM 663 C CA . ASN A 1 81 ? 8.672 7.823 -8.408 1.00 89.50 81 ASN A CA 1
ATOM 664 C C . ASN A 1 81 ? 7.667 7.335 -9.455 1.00 89.50 81 ASN A C 1
ATOM 666 O O . ASN A 1 81 ? 6.571 6.914 -9.090 1.00 89.50 81 ASN A O 1
ATOM 670 N N . PHE A 1 82 ? 8.025 7.388 -10.739 1.00 90.25 82 PHE A N 1
ATOM 671 C CA . PHE A 1 82 ? 7.195 6.847 -11.814 1.00 90.25 82 PHE A CA 1
ATOM 672 C C . PHE A 1 82 ? 7.096 5.318 -11.727 1.00 90.25 82 PHE A C 1
ATOM 674 O O . PHE A 1 82 ? 6.008 4.758 -11.831 1.00 90.25 82 PHE A O 1
ATOM 681 N N . PHE A 1 83 ? 8.207 4.644 -11.426 1.00 90.50 83 PHE A N 1
ATOM 682 C CA . PHE A 1 83 ? 8.244 3.201 -11.214 1.00 90.50 83 PHE A CA 1
ATOM 683 C C . PHE A 1 83 ? 7.350 2.771 -10.044 1.00 90.50 83 PHE A C 1
ATOM 685 O O . PHE A 1 83 ? 6.525 1.874 -10.188 1.00 90.50 83 PHE A O 1
ATOM 692 N N . TYR A 1 84 ? 7.419 3.467 -8.908 1.00 91.12 84 TYR A N 1
ATOM 693 C CA . TYR A 1 84 ? 6.576 3.154 -7.748 1.00 91.12 84 TYR A CA 1
ATOM 694 C C . TYR A 1 84 ? 5.088 3.412 -8.013 1.00 91.12 84 TYR A C 1
ATOM 696 O O . TYR A 1 84 ? 4.233 2.686 -7.509 1.00 91.12 84 TYR A O 1
ATOM 704 N N . GLN A 1 85 ? 4.750 4.408 -8.837 1.00 88.69 85 GLN A N 1
ATOM 705 C CA . GLN A 1 85 ? 3.374 4.577 -9.306 1.00 88.69 85 GLN A CA 1
ATOM 706 C C . GLN A 1 85 ? 2.929 3.435 -10.218 1.00 88.69 85 GLN A C 1
ATOM 708 O O . GLN A 1 85 ? 1.781 3.007 -10.126 1.00 88.69 85 GLN A O 1
ATOM 713 N N . MET A 1 86 ? 3.824 2.914 -11.056 1.00 86.94 86 MET A N 1
ATOM 714 C CA . MET A 1 86 ? 3.505 1.788 -11.928 1.00 86.94 86 MET A CA 1
ATOM 715 C C . MET A 1 86 ? 3.260 0.503 -11.135 1.00 86.94 86 MET A C 1
ATOM 717 O O . MET A 1 86 ? 2.294 -0.205 -11.405 1.00 86.94 86 MET A O 1
ATOM 721 N N . ILE A 1 87 ? 4.067 0.272 -10.095 1.00 85.25 87 ILE A N 1
ATOM 722 C CA . ILE A 1 87 ? 3.840 -0.756 -9.072 1.00 85.25 87 ILE A CA 1
ATOM 723 C C . ILE A 1 87 ? 2.473 -0.524 -8.410 1.00 85.25 87 ILE A C 1
ATOM 725 O O . ILE A 1 87 ? 1.643 -1.417 -8.356 1.00 85.25 87 ILE A O 1
ATOM 729 N N . LYS A 1 88 ? 2.150 0.694 -7.975 1.00 86.25 88 LYS A N 1
ATOM 730 C CA . LYS A 1 88 ? 0.836 0.977 -7.377 1.00 86.25 88 LYS A CA 1
ATOM 731 C C . LYS A 1 88 ? -0.340 0.628 -8.308 1.00 86.25 88 LYS A C 1
ATOM 733 O O . LYS A 1 88 ? -1.314 0.044 -7.847 1.00 86.25 88 LYS A O 1
ATOM 738 N N . TYR A 1 89 ? -0.256 1.001 -9.586 1.00 83.38 89 TYR A N 1
ATOM 739 C CA . TYR A 1 89 ? -1.309 0.780 -10.586 1.00 83.38 89 TYR A CA 1
ATOM 740 C C . TYR A 1 89 ? -1.491 -0.712 -10.901 1.00 83.38 89 TYR A C 1
ATOM 742 O O . TYR A 1 89 ? -2.535 -1.271 -10.583 1.00 83.38 89 TYR A O 1
ATOM 750 N N . GLN A 1 90 ? -0.423 -1.335 -11.410 1.00 75.69 90 GLN A N 1
ATOM 751 C CA . GLN A 1 90 ? 0.055 -2.630 -10.943 1.00 75.69 90 GLN A CA 1
ATOM 752 C C . GLN A 1 90 ? -0.840 -3.459 -10.000 1.00 75.69 90 GLN A C 1
ATOM 754 O O . GLN A 1 90 ? -1.673 -4.275 -10.378 1.00 75.69 90 GLN A O 1
ATOM 759 N N . SER A 1 91 ? -0.622 -3.210 -8.706 1.00 74.69 91 SER A N 1
ATOM 760 C CA . SER A 1 91 ? -1.252 -3.941 -7.616 1.00 74.69 91 SER A CA 1
ATOM 761 C C . SER A 1 91 ? -2.767 -3.802 -7.635 1.00 74.69 91 SER A C 1
ATOM 763 O O . SER A 1 91 ? -3.450 -4.743 -7.266 1.00 74.69 91 SER A O 1
ATOM 765 N N . TYR A 1 92 ? -3.315 -2.651 -8.033 1.00 75.00 92 TYR A N 1
ATOM 766 C CA . TYR A 1 92 ? -4.766 -2.476 -8.073 1.00 75.00 92 TYR A CA 1
ATOM 767 C C . TYR A 1 92 ? -5.434 -3.263 -9.196 1.00 75.00 92 TYR A C 1
ATOM 769 O O . TYR A 1 92 ? -6.549 -3.741 -8.989 1.00 75.00 92 TYR A O 1
ATOM 777 N N . GLU A 1 93 ? -4.788 -3.403 -10.356 1.00 71.44 93 GLU A N 1
ATOM 778 C CA . GLU A 1 93 ? -5.309 -4.275 -11.413 1.00 71.44 93 GLU A CA 1
ATOM 779 C C . GLU A 1 93 ? -5.294 -5.735 -10.953 1.00 71.44 93 GLU A C 1
ATOM 781 O O . GLU A 1 93 ? -6.341 -6.375 -10.980 1.00 71.44 93 GLU A O 1
ATOM 786 N N . GLU A 1 94 ? -4.179 -6.214 -10.397 1.00 67.25 94 GLU A N 1
ATOM 787 C CA . GLU A 1 94 ? -4.056 -7.591 -9.888 1.00 67.25 94 GLU A CA 1
ATOM 788 C C . GLU A 1 94 ? -5.002 -7.890 -8.709 1.00 67.25 94 GLU A C 1
ATOM 790 O O . GLU A 1 94 ? -5.614 -8.955 -8.633 1.00 67.25 94 GLU A O 1
ATOM 795 N N . LEU A 1 95 ? -5.212 -6.928 -7.803 1.00 67.50 95 LEU A N 1
ATOM 796 C CA . LEU A 1 95 ? -6.208 -7.034 -6.724 1.00 67.50 95 LEU A CA 1
ATOM 797 C C . LEU A 1 95 ? -7.648 -7.118 -7.236 1.00 67.50 95 LEU A C 1
ATOM 799 O O . LEU A 1 95 ? -8.537 -7.571 -6.512 1.00 67.50 95 LEU A O 1
ATOM 803 N N . ARG A 1 96 ? -7.897 -6.647 -8.458 1.00 64.19 96 ARG A N 1
ATOM 804 C CA . ARG A 1 96 ? -9.209 -6.686 -9.099 1.00 64.19 96 ARG A CA 1
ATOM 805 C C . ARG A 1 96 ? -9.409 -7.960 -9.917 1.00 64.19 96 ARG A C 1
ATOM 807 O O . ARG A 1 96 ? -10.541 -8.427 -10.003 1.00 64.19 96 ARG A O 1
ATOM 814 N N . THR A 1 97 ? -8.353 -8.491 -10.531 1.00 60.94 97 THR A N 1
ATOM 815 C CA . THR A 1 97 ? -8.425 -9.636 -11.453 1.00 60.94 97 THR A CA 1
ATOM 816 C C . THR A 1 97 ? -8.095 -10.973 -10.802 1.00 60.94 97 THR A C 1
ATOM 818 O O . THR A 1 97 ? -8.706 -11.979 -11.151 1.00 60.94 97 THR A O 1
ATOM 821 N N . THR A 1 98 ? -7.142 -10.988 -9.872 1.00 53.97 98 THR A N 1
ATOM 822 C CA . THR A 1 98 ? -6.427 -12.203 -9.447 1.00 53.97 98 THR A CA 1
ATOM 823 C C . THR A 1 98 ? -6.738 -12.552 -7.993 1.00 53.97 98 THR A C 1
ATOM 825 O O . THR A 1 98 ? -6.916 -13.721 -7.651 1.00 53.97 98 THR A O 1
ATOM 828 N N . PHE A 1 99 ? -6.933 -11.539 -7.142 1.00 52.81 99 PHE A N 1
ATOM 829 C CA . PHE A 1 99 ? -7.503 -11.741 -5.812 1.00 52.81 99 PHE A CA 1
ATOM 830 C C . PHE A 1 99 ? -8.997 -12.024 -5.940 1.00 52.81 99 PHE A C 1
ATOM 832 O O . PHE A 1 99 ? -9.823 -11.125 -6.072 1.00 52.81 99 PHE A O 1
ATOM 839 N N . ASN A 1 100 ? -9.331 -13.309 -5.938 1.00 40.72 100 ASN A N 1
ATOM 840 C CA . ASN A 1 100 ? -10.690 -13.818 -5.978 1.00 40.72 100 ASN A CA 1
ATOM 841 C C . ASN A 1 100 ? -11.452 -13.271 -4.754 1.00 40.72 100 ASN A C 1
ATOM 843 O O . ASN A 1 100 ? -11.316 -13.793 -3.647 1.00 40.72 100 ASN A O 1
ATOM 847 N N . TRP A 1 101 ? -12.226 -12.192 -4.927 1.00 45.19 101 TRP A N 1
ATOM 848 C CA . TRP A 1 101 ? -13.159 -11.687 -3.917 1.00 45.19 101 TRP A CA 1
ATOM 849 C C . TRP A 1 101 ? -14.282 -12.715 -3.781 1.00 45.19 101 TRP A C 1
ATOM 851 O O . TRP A 1 101 ? -15.372 -12.542 -4.325 1.00 45.19 101 TRP A O 1
ATOM 861 N N . GLN A 1 102 ? -14.008 -13.831 -3.108 1.00 40.69 102 GLN A N 1
ATOM 862 C CA . GLN A 1 102 ? -15.021 -14.829 -2.817 1.00 40.69 102 GLN A CA 1
ATOM 863 C C . GLN A 1 102 ? -16.069 -14.195 -1.894 1.00 40.69 102 GLN A C 1
ATOM 865 O O . GLN A 1 102 ? -15.880 -14.057 -0.691 1.00 40.69 102 GLN A O 1
ATOM 870 N N . VAL A 1 103 ? -17.158 -13.769 -2.540 1.00 42.31 103 VAL A N 1
ATOM 871 C CA . VAL A 1 103 ? -18.513 -13.532 -2.036 1.00 42.31 103 VAL A CA 1
ATOM 872 C C . VAL A 1 103 ? -18.581 -12.714 -0.741 1.00 42.31 103 VAL A C 1
ATOM 874 O O . VAL A 1 103 ? -18.690 -13.258 0.354 1.00 42.31 103 VAL A O 1
ATOM 877 N N . ILE A 1 104 ? -18.647 -11.384 -0.865 1.00 39.69 104 ILE A N 1
ATOM 878 C CA . ILE A 1 104 ? -19.219 -10.540 0.196 1.00 39.69 104 ILE A CA 1
ATOM 879 C C . ILE A 1 104 ? -20.658 -10.191 -0.216 1.00 39.69 104 ILE A C 1
ATOM 881 O O . ILE A 1 104 ? -20.848 -9.332 -1.085 1.00 39.69 104 ILE A O 1
ATOM 885 N N . PRO A 1 105 ? -21.693 -10.815 0.381 1.00 39.84 105 PRO A N 1
ATOM 886 C CA . PRO A 1 105 ? -23.069 -10.388 0.168 1.00 39.84 105 PRO A CA 1
ATOM 887 C C . PRO A 1 105 ? -23.197 -8.940 0.659 1.00 39.84 105 PRO A C 1
ATOM 889 O O . PRO A 1 105 ? -22.831 -8.643 1.796 1.00 39.84 105 PRO A O 1
ATOM 892 N N . ASN A 1 106 ? -23.734 -8.052 -0.185 1.00 42.59 106 ASN A N 1
ATOM 893 C CA . ASN A 1 106 ? -23.905 -6.601 0.029 1.00 42.59 106 ASN A CA 1
ATOM 894 C C . ASN A 1 106 ? -22.724 -5.671 -0.325 1.00 42.59 106 ASN A C 1
ATOM 896 O O . ASN A 1 106 ? -22.749 -4.512 0.092 1.00 42.59 106 ASN A O 1
ATOM 900 N N . TYR A 1 107 ? -21.736 -6.100 -1.122 1.00 44.41 107 TYR A N 1
ATOM 901 C CA . TYR A 1 107 ? -20.628 -5.229 -1.562 1.00 44.41 107 TYR A CA 1
ATOM 902 C C . TYR A 1 107 ? -21.097 -3.878 -2.133 1.00 44.41 107 TYR A C 1
ATOM 904 O O . TYR A 1 107 ? -20.668 -2.845 -1.629 1.00 44.41 107 TYR A O 1
ATOM 912 N N . GLU A 1 108 ? -22.043 -3.865 -3.081 1.00 51.34 108 GLU A N 1
ATOM 913 C CA . GLU A 1 108 ? -22.565 -2.624 -3.690 1.00 51.34 108 GLU A CA 1
ATOM 914 C C . GLU A 1 108 ? -23.143 -1.633 -2.671 1.00 51.34 108 GLU A C 1
ATOM 916 O O . GLU A 1 108 ? -23.012 -0.414 -2.822 1.00 51.34 108 GLU A O 1
ATOM 921 N N . LYS A 1 109 ? -23.770 -2.149 -1.609 1.00 52.09 109 LYS A N 1
ATOM 922 C CA . LYS A 1 109 ? -24.344 -1.326 -0.542 1.00 52.09 109 LYS A CA 1
ATOM 923 C C . LYS A 1 109 ? -23.241 -0.647 0.272 1.00 52.09 109 LYS A C 1
ATOM 925 O O . LYS A 1 109 ? -23.341 0.544 0.558 1.00 52.09 109 LYS A O 1
ATOM 930 N N . PHE A 1 110 ? -22.165 -1.376 0.571 1.00 47.75 110 PHE A N 1
ATOM 931 C CA . PHE A 1 110 ? -20.997 -0.839 1.269 1.00 47.75 110 PHE A CA 1
ATOM 932 C C . PHE A 1 110 ? -20.179 0.124 0.405 1.00 47.75 110 PHE A C 1
ATOM 934 O O . PHE A 1 110 ? -19.656 1.104 0.931 1.00 47.75 110 PHE A O 1
ATOM 941 N N . THR A 1 111 ? -20.082 -0.097 -0.911 1.00 47.19 111 THR A N 1
ATOM 942 C CA . THR A 1 111 ? -19.345 0.813 -1.802 1.00 47.19 111 THR A CA 1
ATOM 943 C C . THR A 1 111 ? -20.024 2.175 -1.887 1.00 47.19 111 THR A C 1
ATOM 945 O O . THR A 1 111 ? -19.345 3.196 -1.802 1.00 47.19 111 THR A O 1
ATOM 948 N N . LYS A 1 112 ? -21.361 2.208 -1.988 1.00 50.69 112 LYS A N 1
ATOM 949 C CA . LYS A 1 112 ? -22.125 3.465 -1.997 1.00 50.69 112 LYS A CA 1
ATOM 950 C C . LYS A 1 112 ? -21.987 4.244 -0.688 1.00 50.69 112 LYS A C 1
ATOM 952 O O . LYS A 1 112 ? -21.747 5.446 -0.738 1.00 50.69 112 LYS A O 1
ATOM 957 N N . GLN A 1 113 ? -22.061 3.565 0.458 1.00 53.03 113 GLN A N 1
ATOM 958 C CA . GLN A 1 113 ? -21.812 4.186 1.767 1.00 53.03 113 GLN A CA 1
ATOM 959 C C . GLN A 1 113 ? -20.386 4.745 1.870 1.00 53.03 113 GLN A C 1
ATOM 961 O O . GLN A 1 113 ? -20.187 5.889 2.262 1.00 53.03 113 GLN A O 1
ATOM 966 N N . TYR A 1 114 ? -19.390 3.974 1.431 1.00 46.53 114 TYR A N 1
ATOM 967 C CA . TYR A 1 114 ? -17.990 4.377 1.515 1.00 46.53 114 TYR A CA 1
ATOM 968 C C . TYR A 1 114 ? -17.637 5.568 0.613 1.00 46.53 114 TYR A C 1
ATOM 970 O O . TYR A 1 114 ? -16.802 6.389 0.987 1.00 46.53 114 TYR A O 1
ATOM 978 N N . MET A 1 115 ? -18.256 5.685 -0.566 1.00 46.62 115 MET A N 1
ATOM 979 C CA . MET A 1 115 ? -18.048 6.848 -1.436 1.00 46.62 115 MET A CA 1
ATOM 980 C C . MET A 1 115 ? -18.671 8.123 -0.849 1.00 46.62 115 MET A C 1
ATOM 982 O O . MET A 1 115 ? -18.029 9.167 -0.894 1.00 46.62 115 MET A O 1
ATOM 986 N N . GLN A 1 116 ? -19.837 8.026 -0.198 1.00 51.78 116 GLN A N 1
ATOM 987 C CA . GLN A 1 116 ? -20.447 9.154 0.526 1.00 51.78 116 GLN A CA 1
ATOM 988 C C . GLN A 1 116 ? -19.624 9.597 1.753 1.00 51.78 116 GLN A C 1
ATOM 990 O O . GLN A 1 116 ? -19.592 10.776 2.098 1.00 51.78 116 GLN A O 1
ATOM 995 N N . GLU A 1 117 ? -18.917 8.669 2.401 1.00 47.56 117 GLU A N 1
ATOM 996 C CA . GLU A 1 117 ? -18.006 8.968 3.516 1.00 47.56 117 GLU A CA 1
ATOM 997 C C . GLU A 1 117 ? -16.657 9.560 3.053 1.00 47.56 117 GLU A C 1
ATOM 999 O O . GLU A 1 117 ? -16.000 10.274 3.809 1.00 47.56 117 GLU A O 1
ATOM 1004 N N . GLN A 1 118 ? -16.220 9.283 1.817 1.00 45.62 118 GLN A N 1
ATOM 1005 C CA . GLN A 1 118 ? -14.954 9.785 1.257 1.00 45.62 118 GLN A CA 1
ATOM 1006 C C . GLN A 1 118 ? -15.020 11.245 0.798 1.00 45.62 118 GLN A C 1
ATOM 1008 O O . GLN A 1 118 ? -14.011 11.940 0.908 1.00 45.62 118 GLN A O 1
ATOM 1013 N N . GLU A 1 119 ? -16.175 11.713 0.320 1.00 47.53 119 GLU A N 1
ATOM 1014 C CA . GLU A 1 119 ? -16.377 13.121 -0.063 1.00 47.53 119 GLU A CA 1
ATOM 1015 C C . GLU A 1 119 ? -16.358 14.077 1.145 1.00 47.53 119 GLU A C 1
ATOM 1017 O O . GLU A 1 119 ? -16.163 15.275 0.974 1.00 47.53 119 GLU A O 1
ATOM 1022 N N . ASN A 1 120 ? -16.459 13.548 2.370 1.00 48.44 120 ASN A N 1
ATOM 1023 C CA . ASN A 1 120 ? -16.455 14.311 3.622 1.00 48.44 120 ASN A CA 1
ATOM 1024 C C . ASN A 1 120 ? -15.142 14.181 4.423 1.00 48.44 120 ASN A C 1
ATOM 1026 O O . ASN A 1 120 ? -15.150 14.282 5.652 1.00 48.44 120 ASN A O 1
ATOM 1030 N N . LYS A 1 121 ? -14.002 13.902 3.773 1.00 47.72 121 LYS A N 1
ATOM 1031 C CA . LYS A 1 121 ? -12.725 13.778 4.497 1.00 47.72 121 LYS A CA 1
ATOM 1032 C C . LYS A 1 121 ? -12.159 15.145 4.906 1.00 47.72 121 LYS A C 1
ATOM 1034 O O . LYS A 1 121 ? -11.982 15.992 4.033 1.00 47.72 121 LYS A O 1
ATOM 1039 N N . PRO A 1 122 ? -11.801 15.326 6.191 1.00 46.91 122 PRO A N 1
ATOM 1040 C CA . PRO A 1 122 ? -11.255 16.583 6.674 1.00 46.91 122 PRO A CA 1
ATOM 1041 C C . PRO A 1 122 ? -9.854 16.871 6.114 1.00 46.91 122 PRO A C 1
ATOM 1043 O O . PRO A 1 122 ? -9.073 15.944 5.870 1.00 46.91 122 PRO A O 1
ATOM 1046 N N . SER A 1 123 ? -9.541 18.152 5.913 1.00 49.66 123 SER A N 1
ATOM 1047 C CA . SER A 1 123 ? -8.260 18.633 5.376 1.00 49.66 123 SER A CA 1
ATOM 1048 C C . SER A 1 123 ? -7.075 18.312 6.307 1.00 49.66 123 SER A C 1
ATOM 1050 O O . SER A 1 123 ? -7.246 17.984 7.484 1.00 49.66 123 SER A O 1
ATOM 1052 N N . GLU A 1 124 ? -5.835 18.417 5.810 1.00 44.34 124 GLU A N 1
ATOM 1053 C CA . GLU A 1 124 ? -4.626 18.216 6.635 1.00 44.34 124 GLU A CA 1
ATOM 1054 C C . GLU A 1 124 ? -4.558 19.172 7.847 1.00 44.34 124 GLU A C 1
ATOM 1056 O O . GLU A 1 124 ? -4.038 18.797 8.903 1.00 44.34 124 GLU A O 1
ATOM 1061 N N . GLU A 1 125 ? -5.146 20.367 7.739 1.00 44.06 125 GLU A N 1
ATOM 1062 C CA . GLU A 1 125 ? -5.265 21.335 8.838 1.00 44.06 125 GLU A CA 1
ATOM 1063 C C . GLU A 1 125 ? -6.269 20.862 9.905 1.00 44.06 125 GLU A C 1
ATOM 1065 O O . GLU A 1 125 ? -5.972 20.903 11.103 1.00 44.06 125 GLU A O 1
ATOM 1070 N N . GLU A 1 126 ? -7.405 20.292 9.492 1.00 46.19 126 GLU A N 1
ATOM 1071 C CA . GLU A 1 126 ? -8.401 19.705 10.400 1.00 46.19 126 GLU A CA 1
ATOM 1072 C C . GLU A 1 126 ? -7.868 18.441 11.102 1.00 46.19 126 GLU A C 1
ATOM 1074 O O . GLU A 1 126 ? -8.164 18.189 12.276 1.00 46.19 126 GLU A O 1
ATOM 1079 N N . MET A 1 127 ? -7.008 17.657 10.439 1.00 50.16 127 MET A N 1
ATOM 1080 C CA . MET A 1 127 ? -6.308 16.525 11.063 1.00 50.16 127 MET A CA 1
ATOM 1081 C C . MET A 1 127 ? -5.339 16.971 12.172 1.00 50.16 127 MET A C 1
ATOM 1083 O O . MET A 1 127 ? -5.234 16.306 13.213 1.00 50.16 127 MET A O 1
ATOM 1087 N N . PHE A 1 128 ? -4.637 18.093 11.981 1.00 48.38 128 PHE A N 1
ATOM 1088 C CA . PHE A 1 128 ? -3.727 18.654 12.982 1.00 48.38 128 PHE A CA 1
ATOM 1089 C C . PHE A 1 128 ? -4.489 19.203 14.197 1.00 48.38 128 PHE A C 1
ATOM 1091 O O . PHE A 1 128 ? -4.123 18.925 15.347 1.00 48.38 128 PHE A O 1
ATOM 1098 N N . GLU A 1 129 ? -5.600 19.900 13.960 1.00 56.12 129 GLU A N 1
ATOM 1099 C CA . GLU A 1 129 ? -6.457 20.431 15.020 1.00 56.12 129 GLU A CA 1
ATOM 1100 C C . GLU A 1 129 ? -7.111 19.307 15.847 1.00 56.12 129 GLU A C 1
ATOM 1102 O O . GLU A 1 129 ? -7.133 19.361 17.084 1.00 56.12 129 GLU A O 1
ATOM 1107 N N . ASN A 1 130 ? -7.540 18.223 15.191 1.00 62.06 130 ASN A N 1
ATOM 1108 C CA . ASN A 1 130 ? -8.086 17.034 15.851 1.00 62.06 130 ASN A CA 1
ATOM 1109 C C . ASN A 1 130 ? -7.067 16.346 16.769 1.00 62.06 130 ASN A C 1
ATOM 1111 O O . ASN A 1 130 ? -7.415 15.915 17.873 1.00 62.06 130 ASN A O 1
ATOM 1115 N N . LYS A 1 131 ? -5.785 16.305 16.385 1.00 65.88 131 LYS A N 1
ATOM 1116 C CA . LYS A 1 131 ? -4.715 15.747 17.228 1.00 65.88 131 LYS A CA 1
ATOM 1117 C C . LYS A 1 131 ? -4.490 16.575 18.498 1.00 65.88 131 LYS A C 1
ATOM 1119 O O . LYS A 1 131 ? -4.253 16.011 19.569 1.00 65.88 131 LYS A O 1
ATOM 1124 N N . PHE A 1 132 ? -4.580 17.903 18.404 1.00 70.94 132 PHE A N 1
ATOM 1125 C CA . PHE A 1 132 ? -4.450 18.795 19.561 1.00 70.94 132 PHE A CA 1
ATOM 1126 C C . PHE A 1 132 ? -5.664 18.696 20.497 1.00 70.94 132 PHE A C 1
ATOM 1128 O O . PHE A 1 132 ? -5.507 18.603 21.718 1.00 70.94 132 PHE A O 1
ATOM 1135 N N . LYS A 1 133 ? -6.869 18.617 19.924 1.00 74.06 133 LYS A N 1
ATOM 1136 C CA . LYS A 1 133 ? -8.123 18.379 20.651 1.00 74.06 133 LYS A CA 1
ATOM 1137 C C . LYS A 1 133 ? -8.108 17.044 21.409 1.00 74.06 133 LYS A C 1
ATOM 1139 O O . LYS A 1 133 ? -8.407 17.025 22.602 1.00 74.06 133 LYS A O 1
ATOM 1144 N N . CYS A 1 134 ? -7.646 15.958 20.784 1.00 81.56 134 CYS A N 1
ATOM 1145 C CA . CYS A 1 134 ? -7.520 14.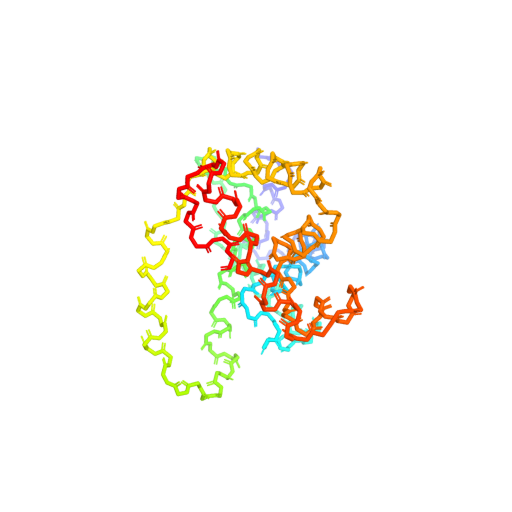649 21.440 1.00 81.56 134 CYS A CA 1
ATOM 1146 C C . CYS A 1 134 ? -6.586 14.685 22.659 1.00 81.56 134 CYS A C 1
ATOM 1148 O O . CYS A 1 134 ? -6.918 14.131 23.705 1.00 81.56 134 CYS A O 1
ATOM 1150 N N . LYS A 1 135 ? -5.447 15.388 22.571 1.00 84.69 135 LYS A N 1
ATOM 1151 C CA . LYS A 1 135 ? -4.530 15.552 23.714 1.00 84.69 135 LYS A CA 1
ATOM 1152 C C . LYS A 1 135 ? -5.181 16.294 24.884 1.00 84.69 135 LYS A C 1
ATOM 1154 O O . LYS A 1 135 ? -4.994 15.893 26.031 1.00 84.69 135 LYS A O 1
ATOM 1159 N N . LYS A 1 136 ? -5.959 17.348 24.606 1.00 86.38 136 LYS A N 1
ATOM 1160 C CA . LYS A 1 136 ? -6.714 18.080 25.640 1.00 86.38 136 LYS A CA 1
ATOM 1161 C C . LYS A 1 136 ? -7.750 17.187 26.319 1.00 86.38 136 LYS A C 1
ATOM 1163 O O . LYS A 1 136 ? -7.840 17.200 27.544 1.00 86.38 136 LYS A O 1
ATOM 1168 N N . ILE A 1 137 ? -8.471 16.378 25.543 1.00 86.44 137 ILE A N 1
ATOM 1169 C CA . ILE A 1 137 ? -9.462 15.434 26.071 1.00 86.44 137 ILE A CA 1
ATOM 1170 C C . ILE A 1 137 ? -8.794 14.373 26.953 1.00 86.44 137 ILE A C 1
ATOM 1172 O O . ILE A 1 137 ? -9.251 14.151 28.071 1.00 86.44 137 ILE A O 1
ATOM 1176 N N . ILE A 1 138 ? -7.687 13.764 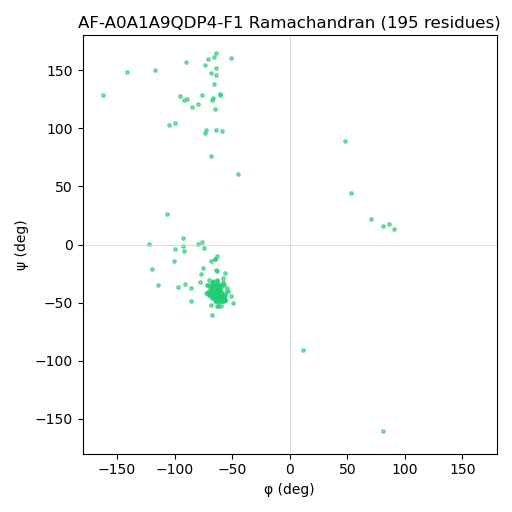26.512 1.00 89.56 138 ILE A N 1
ATOM 1177 C CA . ILE A 1 138 ? -6.940 12.783 27.320 1.00 89.56 138 ILE A CA 1
ATOM 1178 C C . ILE A 1 138 ? -6.491 13.409 28.646 1.00 89.56 138 ILE A C 1
ATOM 1180 O O . ILE A 1 138 ? -6.695 12.820 29.707 1.00 89.56 138 ILE A O 1
ATOM 1184 N N . ALA A 1 139 ? -5.937 14.625 28.610 1.00 90.19 139 ALA A N 1
ATOM 1185 C CA . ALA A 1 139 ? -5.516 15.334 29.816 1.00 90.19 139 ALA A CA 1
ATOM 1186 C C . ALA A 1 139 ? -6.694 15.632 30.763 1.00 90.19 139 ALA A C 1
ATOM 1188 O O . ALA A 1 139 ? -6.569 15.460 31.975 1.00 90.19 139 ALA A O 1
ATOM 1189 N N . PHE A 1 140 ? -7.845 16.044 30.225 1.00 93.44 140 PHE A N 1
ATOM 1190 C CA . PHE A 1 140 ? -9.068 16.275 30.996 1.00 93.44 140 PHE A CA 1
ATOM 1191 C C . PHE A 1 140 ? -9.608 14.990 31.637 1.00 93.44 140 PHE A C 1
ATOM 1193 O O . PHE A 1 140 ? -9.884 14.969 32.838 1.00 93.44 140 PHE A O 1
ATOM 1200 N N . LEU A 1 141 ? -9.716 13.903 30.868 1.00 91.19 141 LEU A N 1
ATOM 1201 C CA . LEU A 1 141 ? -10.200 12.618 31.372 1.00 91.19 141 LEU A CA 1
ATOM 1202 C C . LEU A 1 141 ? -9.260 12.052 32.435 1.00 91.19 141 LEU A C 1
ATOM 1204 O O . LEU A 1 141 ? -9.737 11.580 33.463 1.00 91.19 141 LEU A O 1
ATOM 1208 N N . SER A 1 142 ? -7.945 12.173 32.237 1.00 91.81 142 SER A N 1
ATOM 1209 C CA . SER A 1 142 ? -6.930 11.675 33.172 1.00 91.81 142 SER A CA 1
ATOM 1210 C C . SER A 1 142 ? -7.034 12.346 34.546 1.00 91.81 142 SER A C 1
ATOM 1212 O O . SER A 1 142 ? -6.935 11.670 35.568 1.00 91.81 142 SER A O 1
ATOM 1214 N N . LYS A 1 143 ? -7.353 13.651 34.586 1.00 92.00 143 LYS A N 1
ATOM 1215 C CA . LYS A 1 143 ? -7.622 14.380 35.840 1.00 92.00 143 LYS A CA 1
ATOM 1216 C C . LYS A 1 143 ? -8.849 13.862 36.595 1.00 92.00 143 LYS A C 1
ATOM 1218 O O . LYS A 1 143 ? -8.890 13.973 37.814 1.00 92.00 143 LYS A O 1
ATOM 1223 N N . LYS A 1 144 ? -9.856 13.336 35.890 1.00 90.75 144 LYS A N 1
ATOM 1224 C CA . LYS A 1 144 ? -11.075 12.789 36.511 1.00 90.75 144 LYS A CA 1
ATOM 1225 C C . LYS A 1 144 ? -10.893 11.335 36.927 1.00 90.75 144 LYS A C 1
ATOM 1227 O O . LYS A 1 144 ? -11.252 10.960 38.037 1.00 90.75 144 LYS A O 1
ATOM 1232 N N . CYS A 1 145 ? -10.378 10.508 36.026 1.00 92.12 145 CYS A N 1
ATOM 1233 C CA . CYS A 1 145 ? -10.065 9.114 36.287 1.00 92.12 145 CYS A CA 1
ATOM 1234 C C . CYS A 1 145 ? -9.115 8.599 35.209 1.00 92.12 145 CYS A C 1
ATOM 1236 O O . CYS A 1 145 ? -9.417 8.667 34.015 1.00 92.12 145 CYS A O 1
ATOM 1238 N N . LYS A 1 146 ? -8.004 7.994 35.630 1.00 92.56 146 LYS A N 1
ATOM 1239 C CA . LYS A 1 146 ? -7.032 7.400 34.709 1.00 92.56 146 LYS A CA 1
ATOM 1240 C C . LYS A 1 146 ? -7.671 6.370 33.769 1.00 92.56 146 LYS A C 1
ATOM 1242 O O . LYS A 1 146 ? -7.431 6.415 32.569 1.00 92.56 146 LYS A O 1
ATOM 1247 N N . LEU A 1 147 ? -8.578 5.536 34.286 1.00 91.62 147 LEU A N 1
ATOM 1248 C CA . LEU A 1 147 ? -9.294 4.535 33.490 1.00 91.62 147 LEU A CA 1
ATOM 1249 C C . LEU A 1 147 ? -10.080 5.160 32.325 1.00 91.62 147 LEU A C 1
ATOM 1251 O O . LEU A 1 147 ? -10.209 4.548 31.270 1.00 91.62 147 LEU A O 1
ATOM 1255 N N . TYR A 1 148 ? -10.595 6.383 32.486 1.00 93.50 148 TYR A N 1
ATOM 1256 C CA . TYR A 1 148 ? -11.337 7.065 31.425 1.00 93.50 148 TYR A CA 1
ATOM 1257 C C . TYR A 1 148 ? -10.421 7.501 30.288 1.00 93.50 148 TYR A C 1
ATOM 1259 O O . TYR A 1 148 ? -10.768 7.319 29.121 1.00 93.50 148 TYR A O 1
ATOM 1267 N N . ALA A 1 149 ? -9.252 8.043 30.633 1.00 91.50 149 ALA A N 1
ATOM 1268 C CA . ALA A 1 149 ? -8.228 8.385 29.657 1.00 91.50 149 ALA A CA 1
ATOM 1269 C C . ALA A 1 149 ? -7.719 7.134 28.933 1.00 91.50 149 ALA A C 1
ATOM 1271 O O . ALA A 1 149 ? -7.668 7.138 27.709 1.00 91.50 149 ALA A O 1
ATOM 1272 N N . ASP A 1 150 ? -7.451 6.051 29.667 1.00 91.44 150 ASP A N 1
ATOM 1273 C CA . ASP A 1 150 ? -6.941 4.800 29.100 1.00 91.44 150 ASP A CA 1
ATOM 1274 C C . ASP A 1 150 ? -7.957 4.155 28.132 1.00 91.44 150 ASP A C 1
ATOM 1276 O O . ASP A 1 150 ? -7.588 3.705 27.044 1.00 91.44 150 ASP A O 1
ATOM 1280 N N . ILE A 1 151 ? -9.254 4.153 28.479 1.00 90.81 151 ILE A N 1
ATOM 1281 C CA . ILE A 1 151 ? -10.328 3.685 27.581 1.00 90.81 151 ILE A CA 1
ATOM 1282 C C . ILE A 1 151 ? -10.402 4.565 26.328 1.00 90.81 151 ILE A C 1
ATOM 1284 O O . ILE A 1 151 ? -10.491 4.042 25.216 1.00 90.81 151 ILE A O 1
ATOM 1288 N N . PHE A 1 152 ? -10.365 5.889 26.495 1.00 90.81 152 PHE A N 1
ATOM 1289 C CA . PHE A 1 152 ? -10.445 6.837 25.385 1.00 90.81 152 PHE A CA 1
ATOM 1290 C C . PHE A 1 152 ? -9.236 6.729 24.443 1.00 90.81 152 PHE A C 1
ATOM 1292 O O . PHE A 1 152 ? -9.398 6.706 23.227 1.00 90.81 152 PHE A O 1
ATOM 1299 N N . GLU A 1 153 ? -8.028 6.581 24.983 1.00 87.81 153 GLU A N 1
ATOM 1300 C CA . GLU A 1 153 ? -6.806 6.405 24.200 1.00 87.81 153 GLU A CA 1
ATOM 1301 C C . GLU A 1 153 ? -6.804 5.071 23.444 1.00 87.81 153 GLU A C 1
ATOM 1303 O O . GLU A 1 153 ? -6.489 5.035 22.254 1.00 87.81 153 GLU A O 1
ATOM 1308 N N . CYS A 1 154 ? -7.245 3.977 24.075 1.00 83.06 154 CYS A N 1
ATOM 1309 C CA . CYS A 1 154 ? -7.395 2.705 23.368 1.00 83.06 154 CYS A CA 1
ATOM 1310 C C . CYS A 1 154 ? -8.419 2.807 22.225 1.00 83.06 154 CYS A C 1
ATOM 1312 O O . CYS A 1 154 ? -8.218 2.223 21.161 1.00 83.06 154 CYS A O 1
ATOM 1314 N N . LYS A 1 155 ? -9.491 3.584 22.404 1.00 85.44 155 LYS A N 1
ATOM 1315 C CA . LYS A 1 155 ? -10.460 3.852 21.336 1.00 85.44 155 LYS A CA 1
ATOM 1316 C C . LYS A 1 155 ? -9.862 4.656 20.185 1.00 85.44 155 LYS A C 1
ATOM 1318 O O . LYS A 1 155 ? -10.044 4.264 19.036 1.00 85.44 155 LYS A O 1
ATOM 1323 N N . LEU A 1 156 ? -9.092 5.703 20.479 1.00 80.31 156 LEU A N 1
ATOM 1324 C CA . LEU A 1 156 ? -8.388 6.497 19.465 1.00 80.31 156 LEU A CA 1
ATOM 1325 C C . LEU A 1 156 ? -7.370 5.674 18.665 1.00 80.31 156 LEU A C 1
ATOM 1327 O O . LEU A 1 156 ? -7.184 5.905 17.473 1.00 80.31 156 LEU A O 1
ATOM 1331 N N . LEU A 1 157 ? -6.724 4.702 19.310 1.00 78.31 157 LEU A N 1
A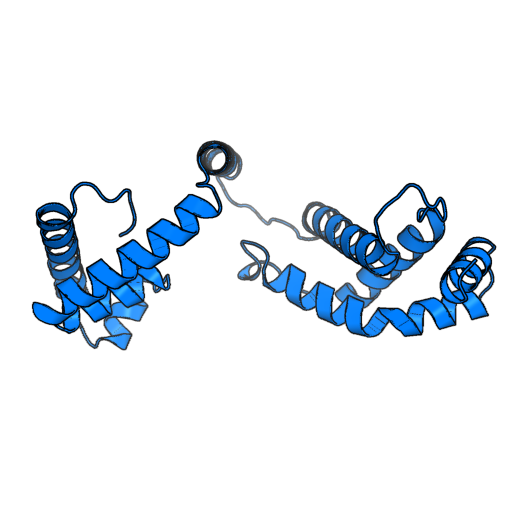TOM 1332 C CA . LEU A 1 157 ? -5.771 3.789 18.674 1.00 78.31 157 LEU A CA 1
ATOM 1333 C C . LEU A 1 157 ? -6.447 2.641 17.898 1.00 78.31 157 LEU A C 1
ATOM 1335 O O . LEU A 1 157 ? -5.749 1.804 17.330 1.00 78.31 157 LEU A O 1
ATOM 1339 N N . GLY A 1 158 ? -7.783 2.592 17.863 1.00 76.88 158 GLY A N 1
ATOM 1340 C CA . GLY A 1 158 ? -8.543 1.623 17.073 1.00 76.88 158 GLY A CA 1
ATOM 1341 C C . GLY A 1 158 ? -8.701 0.240 17.709 1.00 76.88 158 GLY A C 1
ATOM 1342 O O . GLY A 1 158 ? -9.074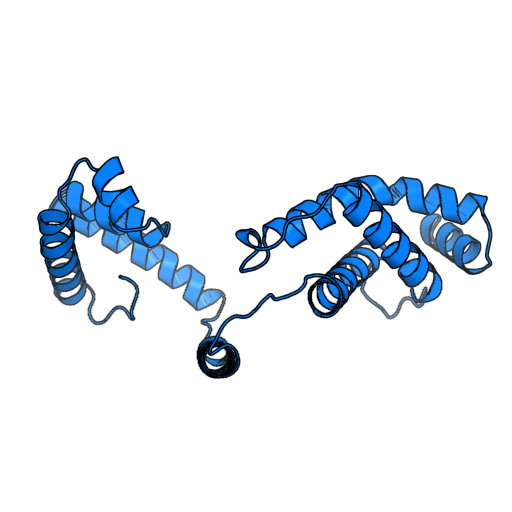 -0.700 17.008 1.00 76.88 158 GLY A O 1
ATOM 1343 N N . TYR A 1 159 ? -8.448 0.089 19.015 1.00 75.62 159 TYR A N 1
ATOM 1344 C CA . TYR A 1 159 ? -8.660 -1.188 19.703 1.00 75.62 159 TYR A CA 1
ATOM 1345 C C . TYR A 1 159 ? -10.153 -1.549 19.745 1.00 75.62 159 TYR A C 1
ATOM 1347 O O . TYR A 1 159 ? -11.026 -0.721 20.035 1.00 75.62 159 TYR A O 1
ATOM 1355 N N . LYS A 1 160 ? -10.459 -2.825 19.504 1.00 84.00 160 LYS A N 1
ATOM 1356 C CA . LYS A 1 160 ? -11.808 -3.387 19.630 1.00 84.00 160 LYS A CA 1
ATOM 1357 C C . LYS A 1 160 ? -12.185 -3.532 21.104 1.00 84.00 160 LYS A C 1
ATOM 1359 O O . LYS A 1 160 ? -11.338 -3.737 21.964 1.00 84.00 160 LYS A O 1
ATOM 1364 N N . ASN A 1 161 ? -13.485 -3.515 21.408 1.00 86.69 161 ASN A N 1
ATOM 1365 C CA . ASN A 1 161 ? -13.983 -3.581 22.792 1.00 86.69 161 ASN A CA 1
ATOM 1366 C C . ASN A 1 161 ? -13.437 -4.769 23.595 1.00 86.69 161 ASN A C 1
ATOM 1368 O O . ASN A 1 161 ? -13.122 -4.602 24.767 1.00 86.69 161 ASN A O 1
ATOM 1372 N N . ASN A 1 162 ? -13.322 -5.949 22.977 1.00 88.62 162 ASN A N 1
ATOM 1373 C CA . ASN A 1 162 ? -12.771 -7.124 23.655 1.00 88.62 162 ASN A CA 1
ATOM 1374 C C . ASN A 1 162 ? -11.296 -6.900 24.028 1.00 88.62 162 ASN A C 1
ATOM 1376 O O . ASN A 1 162 ? -10.929 -7.113 25.172 1.00 88.62 162 ASN A O 1
ATOM 1380 N N . GLU A 1 163 ? -10.495 -6.353 23.111 1.00 87.06 163 GLU A N 1
ATOM 1381 C CA . GLU A 1 163 ? -9.076 -6.055 23.345 1.00 87.06 163 GLU A CA 1
ATOM 1382 C C . GLU A 1 163 ? -8.893 -4.995 24.442 1.00 87.06 163 GLU A C 1
ATOM 1384 O O . GLU A 1 163 ? -7.966 -5.083 25.242 1.00 87.06 163 GLU A O 1
ATOM 1389 N N . ILE A 1 164 ? -9.794 -4.008 24.520 1.00 89.75 164 ILE A N 1
ATOM 1390 C CA . ILE A 1 164 ? -9.804 -3.005 25.598 1.00 89.75 164 ILE A CA 1
ATOM 1391 C C . ILE A 1 164 ? -10.136 -3.661 26.941 1.00 89.75 164 ILE A C 1
ATOM 1393 O O . ILE A 1 164 ? -9.464 -3.390 27.935 1.00 89.75 164 ILE A O 1
ATOM 1397 N N . CYS A 1 165 ? -11.163 -4.515 26.975 1.00 91.81 165 CYS A N 1
ATOM 1398 C CA . CYS A 1 165 ? -11.535 -5.270 28.170 1.00 91.81 165 CYS A CA 1
ATOM 1399 C C . CYS A 1 165 ? -10.368 -6.121 28.678 1.00 91.81 165 CYS A C 1
ATOM 1401 O O . CYS A 1 165 ? -10.065 -6.071 29.869 1.00 91.81 165 CYS A O 1
ATOM 1403 N N . ASP A 1 166 ? -9.681 -6.824 27.776 1.00 94.38 166 ASP A N 1
ATOM 1404 C CA . ASP A 1 166 ? -8.538 -7.674 28.110 1.00 94.38 166 ASP A CA 1
ATOM 1405 C C . ASP A 1 166 ? -7.351 -6.835 28.607 1.00 94.38 166 ASP A C 1
ATOM 1407 O O . ASP A 1 166 ? -6.767 -7.120 29.655 1.00 94.38 166 ASP A O 1
ATOM 1411 N N . LYS A 1 167 ? -7.031 -5.741 27.903 1.00 93.44 167 LYS A N 1
ATOM 1412 C CA . LYS A 1 167 ? -5.895 -4.862 28.216 1.00 93.44 167 LYS A CA 1
ATOM 1413 C C . LYS A 1 167 ? -6.068 -4.115 29.535 1.00 93.44 167 LYS A C 1
ATOM 1415 O O . LYS A 1 167 ? -5.119 -4.006 30.308 1.00 93.44 167 LYS A O 1
ATOM 1420 N N . LEU A 1 168 ? -7.265 -3.592 29.789 1.00 94.31 168 LEU A N 1
ATOM 1421 C CA . LEU A 1 168 ? -7.569 -2.809 30.989 1.00 94.31 168 LEU A CA 1
ATOM 1422 C C . LEU A 1 168 ? -8.121 -3.669 32.131 1.00 94.31 168 LEU A C 1
ATOM 1424 O O . LEU A 1 168 ? -8.381 -3.145 33.211 1.00 94.31 168 LEU A O 1
ATOM 1428 N N . LYS A 1 169 ? -8.281 -4.981 31.907 1.00 95.62 169 LYS A N 1
ATOM 1429 C CA . LYS A 1 169 ? -8.845 -5.944 32.863 1.00 95.62 169 LYS A CA 1
ATOM 1430 C C . LYS A 1 169 ? -10.212 -5.502 33.399 1.00 95.62 169 LYS A C 1
ATOM 1432 O O . LYS A 1 169 ? -10.483 -5.582 34.595 1.00 95.62 169 LYS A O 1
ATOM 1437 N N . ILE A 1 170 ? -11.078 -5.029 32.504 1.00 93.56 170 ILE A N 1
ATOM 1438 C CA . ILE A 1 170 ? -12.439 -4.579 32.826 1.00 93.56 170 ILE A CA 1
ATOM 1439 C C . ILE A 1 170 ? -13.480 -5.441 32.119 1.00 93.56 170 ILE A C 1
ATOM 1441 O O . ILE A 1 170 ? -13.267 -5.934 31.014 1.00 93.56 170 ILE A O 1
ATOM 1445 N N . SER A 1 171 ? -14.653 -5.589 32.731 1.00 95.00 171 SER A N 1
ATOM 1446 C CA . SER A 1 171 ? -15.762 -6.311 32.110 1.00 95.00 171 SER A CA 1
ATOM 1447 C C . SER A 1 171 ? -16.366 -5.524 30.939 1.00 95.00 171 SER A C 1
ATOM 1449 O O . SER A 1 171 ? -16.257 -4.297 30.849 1.00 95.00 171 SER A O 1
ATOM 1451 N N . LYS A 1 172 ? -17.080 -6.225 30.050 1.00 90.94 172 LYS A N 1
ATOM 1452 C CA . LYS A 1 172 ? -17.817 -5.597 28.939 1.00 90.94 172 LYS A CA 1
ATOM 1453 C C . LYS A 1 172 ? -18.893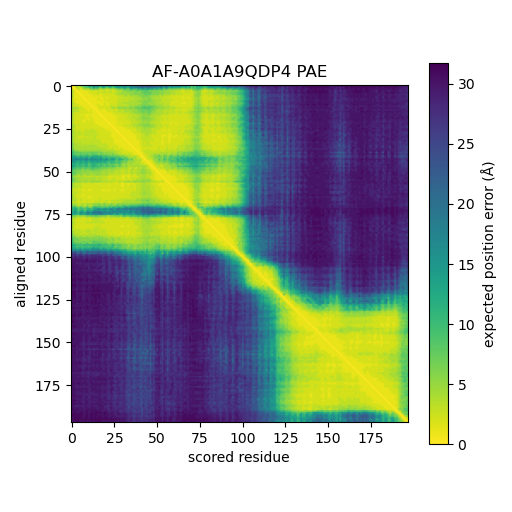 -4.624 29.425 1.00 90.94 172 LYS A C 1
ATOM 1455 O O . LYS A 1 172 ? -19.127 -3.604 28.779 1.00 90.94 172 LYS A O 1
ATOM 1460 N N . SER A 1 173 ? -19.550 -4.932 30.546 1.00 89.38 173 SER A N 1
ATOM 1461 C CA . SER A 1 173 ? -20.563 -4.057 31.142 1.00 89.38 173 SER A CA 1
ATOM 1462 C C . SER A 1 173 ? -19.939 -2.764 31.660 1.00 89.38 173 SER A C 1
ATOM 1464 O O . SER A 1 173 ? -20.454 -1.693 31.343 1.00 89.38 173 SER A O 1
ATOM 1466 N N . THR A 1 174 ? -18.800 -2.856 32.355 1.00 88.88 174 THR A N 1
ATOM 1467 C CA . THR A 1 174 ? -18.028 -1.696 32.815 1.00 88.88 174 THR A CA 1
ATOM 1468 C C . THR A 1 174 ? -17.541 -0.866 31.636 1.00 88.88 174 THR A C 1
ATOM 1470 O O . THR A 1 174 ? -17.778 0.334 31.599 1.00 88.88 174 THR A O 1
ATOM 1473 N N . LEU A 1 175 ? -16.949 -1.485 30.608 1.00 91.56 175 LEU A N 1
ATOM 1474 C CA . LEU A 1 175 ? -16.522 -0.752 29.414 1.00 91.56 175 LEU A CA 1
ATOM 1475 C C . LEU A 1 175 ? -17.690 0.007 28.768 1.00 91.56 175 LEU A C 1
ATOM 1477 O O . LEU A 1 175 ? -17.528 1.165 28.382 1.00 91.56 175 LEU A O 1
ATOM 1481 N N . LYS A 1 176 ? -18.869 -0.618 28.658 1.00 87.12 176 LYS A N 1
ATOM 1482 C CA . LYS A 1 176 ? -20.060 0.001 28.063 1.00 87.12 176 LYS A CA 1
ATOM 1483 C C . LYS A 1 176 ? -20.532 1.215 28.865 1.00 87.12 176 LYS A C 1
ATOM 1485 O O . LYS A 1 176 ? -20.695 2.286 28.279 1.00 87.12 176 LYS A O 1
ATOM 1490 N N . SER A 1 177 ? -20.742 1.064 30.173 1.00 86.62 177 SER A N 1
ATOM 1491 C CA . SER A 1 177 ? -21.219 2.157 31.030 1.00 86.62 177 SER A CA 1
ATOM 1492 C C . SER A 1 177 ? -20.191 3.285 31.122 1.00 86.62 177 SER A C 1
ATOM 1494 O O . SER A 1 177 ? -20.534 4.455 30.951 1.00 86.62 177 SER A O 1
ATOM 1496 N N . THR A 1 178 ? -18.911 2.945 31.282 1.00 86.00 178 THR A N 1
ATOM 1497 C CA . THR A 1 178 ? -17.821 3.920 31.327 1.00 86.00 178 THR A CA 1
ATOM 1498 C C . THR A 1 178 ? -17.661 4.656 29.999 1.00 86.00 178 THR A C 1
ATOM 1500 O O . THR A 1 178 ? -17.499 5.870 30.003 1.00 86.00 178 THR A O 1
ATOM 1503 N N . SER A 1 179 ? -17.792 3.982 28.852 1.00 88.62 179 SER A N 1
ATOM 1504 C CA . SER A 1 179 ? -17.732 4.644 27.539 1.00 88.62 179 SER A CA 1
ATOM 1505 C C . SER A 1 179 ? -18.868 5.650 27.346 1.00 88.62 179 SER A C 1
ATOM 1507 O O . SER A 1 179 ? -18.641 6.745 26.836 1.00 88.62 179 SER A O 1
ATOM 1509 N N . GLN A 1 180 ? -20.090 5.315 27.773 1.00 84.00 180 GLN A N 1
ATOM 1510 C CA . GLN A 1 180 ? -21.217 6.256 27.739 1.00 84.00 180 GLN A CA 1
ATOM 1511 C C . GLN A 1 180 ? -20.958 7.474 28.629 1.00 84.00 180 GLN A C 1
ATOM 1513 O O . GLN A 1 180 ? -21.226 8.607 28.229 1.00 84.00 180 GLN A O 1
ATOM 1518 N N . TYR A 1 181 ? -20.389 7.247 29.812 1.00 88.75 181 TYR A N 1
ATOM 1519 C CA . TYR A 1 181 ? -20.042 8.320 30.731 1.00 88.75 181 TYR A CA 1
ATOM 1520 C C . TYR A 1 181 ? -18.925 9.225 30.189 1.00 88.75 181 TYR A C 1
ATOM 1522 O O . TYR A 1 181 ? -19.052 10.445 30.242 1.00 88.75 181 TYR A O 1
ATOM 1530 N N . ILE A 1 182 ? -17.882 8.654 29.577 1.00 88.50 182 ILE A N 1
ATOM 1531 C CA . ILE A 1 182 ? -16.821 9.405 28.887 1.00 88.50 182 ILE A CA 1
ATOM 1532 C C . ILE A 1 182 ? -17.416 10.308 27.800 1.00 88.50 182 ILE A C 1
ATOM 1534 O O . ILE A 1 182 ? -17.099 11.495 27.760 1.00 88.50 182 ILE A O 1
ATOM 1538 N N . LYS A 1 183 ? -18.318 9.782 26.956 1.00 86.00 183 LYS A N 1
ATOM 1539 C CA . LYS A 1 183 ? -19.001 10.576 25.915 1.00 86.00 183 LYS A CA 1
ATOM 1540 C C . LYS A 1 183 ? -19.746 11.770 26.510 1.00 86.00 183 LYS A C 1
ATOM 1542 O O . LYS A 1 183 ? -19.665 12.869 25.968 1.00 86.00 183 LYS A O 1
ATOM 1547 N N . LYS A 1 184 ? -20.450 11.558 27.627 1.00 87.12 184 LYS A N 1
ATOM 1548 C CA . LYS A 1 184 ? -21.154 12.623 28.350 1.00 87.12 184 LYS A CA 1
ATOM 1549 C C . LYS A 1 184 ? -20.178 13.695 28.849 1.00 87.12 184 LYS A C 1
ATOM 1551 O O . LYS A 1 184 ? -20.383 14.863 28.547 1.00 87.12 184 LYS A O 1
ATOM 1556 N N . LEU A 1 185 ? -19.095 13.294 29.519 1.00 88.00 185 LEU A N 1
ATOM 1557 C CA . LEU A 1 185 ? -18.078 14.211 30.049 1.00 88.00 185 LEU A CA 1
ATOM 1558 C C . LEU A 1 185 ? -17.405 15.053 28.959 1.00 88.00 185 LEU A C 1
ATOM 1560 O O . LEU A 1 185 ? -17.200 16.248 29.140 1.00 88.00 185 LEU A O 1
ATOM 1564 N N . ILE A 1 186 ? -17.056 14.437 27.826 1.00 86.12 186 ILE A N 1
ATOM 1565 C CA . ILE A 1 186 ? -16.455 15.155 26.695 1.00 86.12 186 ILE A CA 1
ATOM 1566 C C . ILE A 1 186 ? -17.455 16.156 26.118 1.00 86.12 186 ILE A C 1
ATOM 1568 O O . ILE A 1 186 ? -17.077 17.286 25.823 1.00 86.12 186 ILE A O 1
ATOM 1572 N N . ARG A 1 187 ? -18.726 15.758 25.980 1.00 83.81 187 ARG A N 1
ATOM 1573 C CA . ARG A 1 187 ? -19.776 16.635 25.455 1.00 83.81 187 ARG A CA 1
ATOM 1574 C C . ARG A 1 187 ? -20.015 17.851 26.347 1.00 83.81 187 ARG A C 1
ATOM 1576 O O . ARG A 1 187 ? -20.213 18.940 25.820 1.00 83.81 187 ARG A O 1
ATOM 1583 N N . GLU A 1 188 ? -20.012 17.662 27.662 1.00 85.75 188 GLU A N 1
ATOM 1584 C CA . GLU A 1 188 ? -20.202 18.744 28.634 1.00 85.75 188 GLU A CA 1
ATOM 1585 C C . GLU A 1 188 ? -19.056 19.763 28.596 1.00 85.75 188 GLU A C 1
ATOM 1587 O O . GLU A 1 188 ? -19.314 20.961 28.627 1.00 85.75 188 GLU A O 1
ATOM 1592 N N . GLU A 1 189 ? -17.809 19.302 28.485 1.00 84.81 189 GLU A N 1
ATOM 1593 C CA . GLU A 1 189 ? -16.628 20.176 28.540 1.00 84.81 189 GLU A CA 1
ATOM 1594 C C . GLU A 1 189 ? -16.262 20.793 27.179 1.00 84.81 189 GLU A C 1
ATOM 1596 O O . GLU A 1 189 ? -15.823 21.938 27.106 1.00 84.81 189 GLU A O 1
ATOM 1601 N N . PHE A 1 190 ? -16.417 20.040 26.085 1.00 81.38 190 PHE A N 1
ATOM 1602 C CA . PHE A 1 190 ? -15.886 20.409 24.768 1.00 81.38 190 PHE A CA 1
ATOM 1603 C C . PHE A 1 190 ? -16.948 20.514 23.657 1.00 81.38 190 PHE A C 1
ATOM 1605 O O . PHE A 1 190 ? -16.597 20.817 22.516 1.00 81.38 190 PHE A O 1
ATOM 1612 N N . GLY A 1 191 ? -18.232 20.275 23.949 1.00 76.88 191 GLY A N 1
ATOM 1613 C CA . GLY A 1 191 ? -19.323 20.342 22.968 1.00 76.88 191 GLY A CA 1
ATOM 1614 C C . GLY A 1 191 ? -19.471 19.088 22.089 1.00 76.88 191 GLY A C 1
ATOM 1615 O O . GLY A 1 191 ? -19.030 17.993 22.441 1.00 76.88 191 GLY A O 1
ATOM 1616 N N . GLN A 1 192 ? -20.148 19.203 20.938 1.00 62.62 192 GLN A N 1
ATOM 1617 C CA . GLN A 1 192 ? -20.313 18.076 20.008 1.00 62.62 192 GLN A CA 1
ATOM 1618 C C . GLN A 1 192 ? -18.993 17.764 19.286 1.00 62.62 192 GLN A C 1
ATOM 1620 O O . GLN A 1 192 ? -18.656 18.386 18.285 1.00 62.62 192 GLN A O 1
ATOM 1625 N N . PHE A 1 193 ? -18.265 16.760 19.768 1.00 59.38 193 PHE A N 1
ATOM 1626 C CA . PHE A 1 193 ? -17.267 16.064 18.960 1.00 59.38 193 PHE A CA 1
ATOM 1627 C C . PHE A 1 193 ? -18.001 15.064 18.061 1.00 59.38 193 PHE A C 1
ATOM 1629 O O . PHE A 1 193 ? -18.721 14.204 18.576 1.00 59.38 193 PHE A O 1
ATOM 1636 N N . GLY A 1 194 ? -17.850 15.197 16.736 1.00 50.53 194 GLY A N 1
ATOM 1637 C CA . GLY A 1 194 ? -18.338 14.212 15.756 1.00 50.53 194 GLY A CA 1
ATOM 1638 C C . GLY A 1 194 ? -17.874 12.794 16.111 1.00 50.53 194 GLY A C 1
ATOM 1639 O O . GLY A 1 194 ? -16.945 12.669 16.900 1.00 50.53 194 GLY A O 1
ATOM 1640 N N . GLU A 1 195 ? -18.545 11.764 15.577 1.00 44.75 195 GLU A N 1
ATOM 1641 C CA . GLU A 1 195 ? -18.531 10.327 15.955 1.00 44.75 195 GLU A CA 1
ATOM 1642 C C . GLU A 1 195 ? -17.149 9.665 16.219 1.00 44.75 195 GLU A C 1
ATOM 1644 O O . GLU A 1 195 ? -16.757 8.694 15.583 1.00 44.75 195 GLU A O 1
ATOM 1649 N N . LEU A 1 196 ? -16.393 10.155 17.200 1.00 48.59 196 LEU A N 1
ATOM 1650 C CA . LEU A 1 196 ? -15.021 9.749 17.522 1.00 48.59 196 LEU A CA 1
ATOM 1651 C C . LEU A 1 196 ? -14.960 8.636 18.582 1.00 48.59 196 LEU A C 1
ATOM 1653 O O . LEU A 1 196 ? -13.869 8.272 19.022 1.00 48.59 196 LEU A O 1
ATOM 1657 N N . LEU A 1 197 ? -16.109 8.088 19.006 1.00 43.31 197 LEU A N 1
ATOM 1658 C CA . LEU A 1 197 ? -16.206 7.006 19.999 1.00 43.31 197 LEU A CA 1
ATOM 1659 C C . LEU A 1 197 ? -17.285 5.970 19.692 1.00 43.31 197 LEU A C 1
ATOM 1661 O O . LEU A 1 197 ? -18.456 6.383 19.520 1.00 43.31 197 LEU A O 1
#